Protein AF-0000000079725062 (afdb_homodimer)

Secondary structure (DSSP, 8-state):
---------S--SEEEEEEPPGGGB-TTSSB-HHHHHHHHHHHHHHHHHHTT-BTTBBTTBEEEEEEEEEEE-S---TT-EEEEEEEEE---SSEEEEEEEEEETTTTEEEEEEEEEEEEEETTTTEE-PPPHHHHHHH-/---------S--SEEEEEEPPGGGB-TTSSB-HHHHHHHHHHHHHHHHHHTT-BTTBBTTBEEEEEEEEEEE-S---TT-EEEEEEEEE---SSEEEEEEEEEETTTTEEEEEEEEEEEEEETTTTEE-PPPHHHHHHH-

Radius of gyration: 18.81 Å; Cα contacts (8 Å, |Δi|>4): 608; chains: 2; bounding box: 48×54×38 Å

Organism: NCBI:txid2484901

Nearest PDB structures (foldseek):
  4k00-assembly1_A  TM=9.106E-01  e=2.649E-09  Synechocystis sp. PCC 6803 substr. Kazusa
  5v10-assembly1_B-2  TM=9.390E-01  e=1.292E-08  Pseudomonas aeruginosa PAO1
  5v10-assembly1_A-2  TM=9.423E-01  e=1.362E-08  Pseudomonas aeruginosa PAO1
  2nuj-assembly1_A  TM=8.837E-01  e=1.320E-07  Jannaschia
  2o5u-assembly1_B-2  TM=8.664E-01  e=4.450E-07  Pseudomonas aeruginosa

Sequence (280 aa):
MARVKLDLPEAWHFSTIINIRIGDINFAGHLAHDAILSLVHESRALLFHDNGWGELDVEGKGIVVADVVITYSNEAFFRDILRFDLSVTEFTKKGCDIYYRIIRVGDEKEIACAKTGIVFFDYEHRKPAEVPAGFLKRFIMARVKLDLPEAWHFSTIINIRIGDINFAGHLAHDAILSLVHESRALLFHDNGWGELDVEGKGIVVADVVITYSNEAFFRDILRFDLSVTEFTKKGCDIYYRIIRVGDEKEIACAKTGIVFFDYEHRKPAEVPAGFLKRFI

Solvent-accessible surface area (backbone atoms only — not comparable to full-atom values): 15066 Å² total; per-residue (Å²): 92,85,76,83,77,82,88,75,74,92,63,69,77,44,74,49,77,50,72,41,47,72,89,37,41,37,97,89,62,31,53,25,77,43,41,49,48,46,49,51,49,50,51,51,51,49,56,32,46,77,70,77,30,44,69,68,32,43,93,78,24,19,60,42,73,41,32,40,38,38,36,51,73,45,87,48,40,73,70,38,44,32,34,42,35,31,25,65,43,53,68,51,71,34,28,33,33,38,38,36,43,32,26,30,64,90,76,65,44,57,29,34,40,37,39,35,35,38,32,25,25,29,75,89,76,67,43,79,28,64,54,43,66,68,63,49,58,73,63,103,92,85,77,82,78,80,87,75,75,92,61,70,77,45,72,49,77,50,73,41,46,73,88,36,40,37,98,87,61,32,53,25,79,43,42,50,48,46,49,50,48,49,51,51,51,49,56,31,46,78,71,76,29,44,69,70,32,42,93,78,25,20,58,41,74,41,32,40,39,38,37,52,73,44,86,49,41,74,70,39,46,34,33,41,36,30,25,66,44,54,67,50,69,35,31,33,33,39,37,37,43,31,27,32,65,91,78,67,43,58,30,33,39,37,37,35,34,37,32,26,24,28,76,89,76,66,42,80,27,63,55,43,66,69,64,48,58,75,61,102

Structure (mmCIF, N/CA/C/O backbone):
data_AF-0000000079725062-model_v1
#
loop_
_entity.id
_entity.type
_entity.pdbx_description
1 polymer Thioesterase
#
loop_
_atom_site.group_PDB
_atom_site.id
_atom_site.type_symbol
_atom_site.label_atom_id
_atom_site.label_alt_id
_atom_site.label_comp_id
_atom_site.label_asym_id
_atom_site.label_entity_id
_atom_site.label_seq_id
_atom_site.pdbx_PDB_ins_code
_atom_site.Cartn_x
_atom_site.Cartn_y
_atom_site.Cartn_z
_atom_site.occupancy
_atom_site.B_iso_or_equiv
_atom_site.auth_seq_id
_atom_site.auth_comp_id
_atom_site.auth_asym_id
_atom_site.auth_atom_id
_atom_site.pdbx_PDB_model_num
ATOM 1 N N . MET A 1 1 ? 2.426 -17.703 8.242 1 57.59 1 MET A N 1
ATOM 2 C CA . MET A 1 1 ? 2.637 -16.281 7.965 1 57.59 1 MET A CA 1
ATOM 3 C C . MET A 1 1 ? 1.708 -15.422 8.812 1 57.59 1 MET A C 1
ATOM 5 O O . MET A 1 1 ? 0.502 -15.664 8.867 1 57.59 1 MET A O 1
ATOM 9 N N . ALA A 1 2 ? 2.139 -15.062 9.867 1 65.56 2 ALA A N 1
ATOM 10 C CA . ALA A 1 2 ? 1.142 -14.391 10.703 1 65.56 2 ALA A CA 1
ATOM 11 C C . ALA A 1 2 ? 0.438 -13.281 9.93 1 65.56 2 ALA A C 1
ATOM 13 O O . ALA A 1 2 ? 1.087 -12.469 9.266 1 65.56 2 ALA A O 1
ATOM 14 N N . ARG A 1 3 ? -0.887 -13.453 9.617 1 82.06 3 ARG A N 1
ATOM 15 C CA . ARG A 1 3 ? -1.703 -12.398 9.023 1 82.06 3 ARG A CA 1
ATOM 16 C C . ARG A 1 3 ? -1.56 -11.094 9.797 1 82.06 3 ARG A C 1
ATOM 18 O O . ARG A 1 3 ? -1.49 -11.102 11.023 1 82.06 3 ARG A O 1
ATOM 25 N N . VAL A 1 4 ? -1.414 -10.062 8.977 1 92.06 4 VAL A N 1
ATOM 26 C CA . VAL A 1 4 ? -1.312 -8.734 9.586 1 92.06 4 VAL A CA 1
ATOM 27 C C . VAL A 1 4 ? -2.66 -8.336 10.18 1 92.06 4 VAL A C 1
ATOM 29 O O . VAL A 1 4 ? -3.703 -8.508 9.547 1 92.06 4 VAL A O 1
ATOM 32 N N . LYS A 1 5 ? -2.68 -7.98 11.383 1 90.56 5 LYS A N 1
ATOM 33 C CA . LYS A 1 5 ? -3.875 -7.484 12.062 1 90.56 5 LYS A CA 1
ATOM 34 C C . LYS A 1 5 ? -3.691 -6.035 12.5 1 90.56 5 LYS A C 1
ATOM 36 O O . LYS A 1 5 ? -2.646 -5.672 13.047 1 90.56 5 LYS A O 1
ATOM 41 N N . LEU A 1 6 ? -4.676 -5.242 12.219 1 95.62 6 LEU A N 1
ATOM 42 C CA . LEU A 1 6 ? -4.68 -3.85 12.656 1 95.62 6 LEU A CA 1
ATOM 43 C C . LEU A 1 6 ? -5.668 -3.641 13.805 1 95.62 6 LEU A C 1
ATOM 45 O O . LEU A 1 6 ? -6.832 -4.035 13.703 1 95.62 6 LEU A O 1
ATOM 49 N N . ASP A 1 7 ? -5.176 -3.15 14.906 1 94.81 7 ASP A N 1
ATOM 50 C CA . ASP A 1 7 ? -6.062 -2.715 15.984 1 94.81 7 ASP A CA 1
ATOM 51 C C . ASP A 1 7 ? -6.617 -1.319 15.703 1 94.81 7 ASP A C 1
ATOM 53 O O . ASP A 1 7 ? -5.934 -0.319 15.922 1 94.81 7 ASP A O 1
ATOM 57 N N . LEU A 1 8 ? -7.855 -1.27 15.305 1 96.19 8 LEU A N 1
ATOM 58 C CA . LEU A 1 8 ? -8.445 -0.01 14.867 1 96.19 8 LEU A CA 1
ATOM 59 C C . LEU A 1 8 ? -8.797 0.87 16.062 1 96.19 8 LEU A C 1
ATOM 61 O O . LEU A 1 8 ? -9.148 0.364 17.125 1 96.19 8 LEU A O 1
ATOM 65 N N . PRO A 1 9 ? -8.766 2.135 15.883 1 95.75 9 PRO A N 1
ATOM 66 C CA . PRO A 1 9 ? -9.109 3.062 16.953 1 95.75 9 PRO A CA 1
ATOM 67 C C . PRO A 1 9 ? -10.594 3.051 17.297 1 95.75 9 PRO A C 1
ATOM 69 O O . PRO A 1 9 ? -11.398 2.477 16.547 1 95.75 9 PRO A O 1
ATOM 72 N N . GLU A 1 10 ? -10.906 3.684 18.375 1 93.06 10 GLU A N 1
ATOM 73 C CA . GLU A 1 10 ? -12.281 3.688 18.859 1 93.06 10 GLU A CA 1
ATOM 74 C C . GLU A 1 10 ? -13.055 4.875 18.281 1 93.06 10 GLU A C 1
ATOM 76 O O . GLU A 1 10 ? -14.289 4.875 18.297 1 93.06 10 GLU A O 1
ATOM 81 N N . ALA A 1 11 ? -12.312 5.852 17.906 1 95.56 11 ALA A N 1
ATOM 82 C CA . ALA A 1 11 ? -12.969 7.059 17.422 1 95.56 11 ALA A CA 1
ATOM 83 C C . ALA A 1 11 ? -12.43 7.449 16.047 1 95.56 11 ALA A C 1
ATOM 85 O O . ALA A 1 11 ? -11.25 7.242 15.75 1 95.56 11 ALA A O 1
ATOM 86 N N . TRP A 1 12 ? -13.305 8.062 15.219 1 97.94 12 TRP A N 1
ATOM 87 C CA . TRP A 1 12 ? -12.969 8.547 13.883 1 97.94 12 TRP A CA 1
ATOM 88 C C . TRP A 1 12 ? -13.086 10.062 13.805 1 97.94 12 TRP A C 1
ATOM 90 O O . TRP A 1 12 ? -14.094 10.641 14.234 1 97.94 12 TRP A O 1
ATOM 100 N N . HIS A 1 13 ? -12.062 10.703 13.188 1 98.25 13 HIS A N 1
ATOM 101 C CA . HIS A 1 13 ? -11.977 12.156 13.18 1 98.25 13 HIS A CA 1
ATOM 102 C C . HIS A 1 13 ? -12.562 12.734 11.898 1 98.25 13 HIS A C 1
ATOM 104 O O . HIS A 1 13 ? -12.906 13.922 11.852 1 98.25 13 HIS A O 1
ATOM 110 N N . PHE A 1 14 ? -12.594 12.016 10.844 1 98.75 14 PHE A N 1
ATOM 111 C CA . PHE A 1 14 ? -12.992 12.484 9.523 1 98.75 14 PHE A CA 1
ATOM 112 C C . PHE A 1 14 ? -13.586 11.352 8.695 1 98.75 14 PHE A C 1
ATOM 114 O O . PHE A 1 14 ? -13.188 10.195 8.844 1 98.75 14 PHE A O 1
ATOM 121 N N . SER A 1 15 ? -14.578 11.641 7.918 1 98.88 15 SER A N 1
ATOM 122 C CA . SER A 1 15 ? -15.18 10.672 7 1 98.88 15 SER A CA 1
ATOM 123 C C . SER A 1 15 ? -15.438 11.297 5.633 1 98.88 15 SER A C 1
ATOM 125 O O . SER A 1 15 ? -15.812 12.469 5.543 1 98.88 15 SER A O 1
ATOM 127 N N . THR A 1 16 ? -15.242 10.578 4.621 1 98.88 16 THR A N 1
ATOM 128 C CA . THR A 1 16 ? -15.523 11.047 3.27 1 98.88 16 THR A CA 1
ATOM 129 C C . THR A 1 16 ? -15.969 9.891 2.375 1 98.88 16 THR A C 1
ATOM 131 O O . THR A 1 16 ? -15.766 8.727 2.715 1 98.88 16 THR A O 1
ATOM 134 N N . ILE A 1 17 ? -16.562 10.242 1.289 1 98.81 17 ILE A N 1
ATOM 135 C CA . ILE A 1 17 ? -17.062 9.266 0.324 1 98.81 17 ILE A CA 1
ATOM 136 C C . ILE A 1 17 ? -16.266 9.375 -0.975 1 98.81 17 ILE A C 1
ATOM 138 O O . ILE A 1 17 ? -15.977 10.477 -1.446 1 98.81 17 ILE A O 1
ATOM 142 N N . ILE A 1 18 ? -15.875 8.227 -1.487 1 98.81 18 ILE A N 1
ATOM 143 C CA . ILE A 1 18 ? -15.18 8.18 -2.77 1 98.81 18 ILE A CA 1
ATOM 144 C C . ILE A 1 18 ? -15.859 7.164 -3.686 1 98.81 18 ILE A C 1
ATOM 146 O O . ILE A 1 18 ? -16.078 6.016 -3.291 1 98.81 18 ILE A O 1
ATOM 150 N N . ASN A 1 19 ? -16.188 7.559 -4.91 1 98.75 19 ASN A N 1
ATOM 151 C CA . ASN A 1 19 ? -16.766 6.672 -5.918 1 98.75 19 ASN A CA 1
ATOM 152 C C . ASN A 1 19 ? -15.68 5.938 -6.703 1 98.75 19 ASN A C 1
ATOM 154 O O . ASN A 1 19 ? -14.727 6.559 -7.18 1 98.75 19 ASN A O 1
ATOM 158 N N . ILE A 1 20 ? -15.875 4.695 -6.852 1 98.81 20 ILE A N 1
ATOM 159 C CA . ILE A 1 20 ? -14.883 3.877 -7.539 1 98.81 20 ILE A CA 1
ATOM 160 C C . ILE A 1 20 ? -15.008 4.082 -9.047 1 98.81 20 ILE A C 1
ATOM 162 O O . ILE A 1 20 ? -16.094 3.99 -9.609 1 98.81 20 ILE A O 1
ATOM 166 N N . ARG A 1 21 ? -13.914 4.367 -9.703 1 98.62 21 ARG A N 1
ATOM 167 C CA . ARG A 1 21 ? -13.844 4.621 -11.141 1 98.62 21 ARG A CA 1
ATOM 168 C C . ARG A 1 21 ? -13.312 3.4 -11.891 1 98.62 21 ARG A C 1
ATOM 170 O O . ARG A 1 21 ? -12.758 2.486 -11.281 1 98.62 21 ARG A O 1
ATOM 177 N N . ILE A 1 22 ? -13.477 3.355 -13.18 1 98.5 22 ILE A N 1
ATOM 178 C CA . ILE A 1 22 ? -13.062 2.217 -13.992 1 98.5 22 ILE A CA 1
ATOM 179 C C . ILE A 1 22 ? -11.547 2.047 -13.898 1 98.5 22 ILE A C 1
ATOM 181 O O . ILE A 1 22 ? -11.039 0.924 -13.93 1 98.5 22 ILE A O 1
ATOM 185 N N . GLY A 1 23 ? -10.781 3.146 -13.727 1 98 23 GLY A N 1
ATOM 186 C CA . GLY A 1 23 ? -9.328 3.098 -13.617 1 98 23 GLY A CA 1
ATOM 187 C C . GLY A 1 23 ? -8.852 2.453 -12.336 1 98 23 GLY A C 1
ATOM 188 O O . GLY A 1 23 ? -7.676 2.096 -12.211 1 98 23 GLY A O 1
ATOM 189 N N . ASP A 1 24 ? -9.758 2.27 -11.336 1 98.62 24 ASP A N 1
ATOM 190 C CA . ASP A 1 24 ? -9.43 1.647 -10.062 1 98.62 24 ASP A CA 1
ATOM 191 C C . ASP A 1 24 ? -9.562 0.129 -10.133 1 98.62 24 ASP A C 1
ATOM 193 O O . ASP A 1 24 ? -9.219 -0.579 -9.188 1 98.62 24 ASP A O 1
ATOM 197 N N . ILE A 1 25 ? -10.125 -0.384 -11.273 1 98.56 25 ILE A N 1
ATOM 198 C CA . ILE A 1 25 ? -10.5 -1.787 -11.391 1 98.56 25 ILE A CA 1
ATOM 199 C C . ILE A 1 25 ? -9.375 -2.576 -12.047 1 98.56 25 ILE A C 1
ATOM 201 O O . ILE A 1 25 ? -8.766 -2.115 -13.016 1 98.56 25 ILE A O 1
ATOM 205 N N . ASN A 1 26 ? -9.094 -3.732 -11.469 1 96.56 26 ASN A N 1
ATOM 206 C CA . ASN A 1 26 ? -8.023 -4.562 -12.023 1 96.56 26 ASN A CA 1
ATOM 207 C C . ASN A 1 26 ? -8.539 -5.473 -13.133 1 96.56 26 ASN A C 1
ATOM 209 O O . ASN A 1 26 ? -9.711 -5.402 -13.508 1 96.56 26 ASN A O 1
ATOM 213 N N . PHE A 1 27 ? -7.621 -6.25 -13.672 1 92.12 27 PHE A N 1
ATOM 214 C CA . PHE A 1 27 ? -7.895 -7.109 -14.812 1 92.12 27 PHE A CA 1
ATOM 215 C C . PHE A 1 27 ? -8.938 -8.164 -14.461 1 92.12 27 PHE A C 1
ATOM 217 O O . PHE A 1 27 ? -9.57 -8.742 -15.352 1 92.12 27 PHE A O 1
ATOM 224 N N . ALA A 1 28 ? -9.125 -8.492 -13.164 1 92.31 28 ALA A N 1
ATOM 225 C CA . ALA A 1 28 ? -10.086 -9.5 -12.727 1 92.31 28 ALA A CA 1
ATOM 226 C C . ALA A 1 28 ? -11.461 -8.867 -12.469 1 92.31 28 ALA A C 1
ATOM 228 O O . ALA A 1 28 ? -12.391 -9.547 -12.031 1 92.31 28 ALA A O 1
ATOM 229 N N . GLY A 1 29 ? -11.562 -7.539 -12.648 1 96.06 29 GLY A N 1
ATOM 230 C CA . GLY A 1 29 ? -12.836 -6.855 -12.523 1 96.06 29 GLY A CA 1
ATOM 231 C C . GLY A 1 29 ? -13.133 -6.398 -11.102 1 96.06 29 GLY A C 1
ATOM 232 O O . GLY A 1 29 ? -14.273 -6.082 -10.766 1 96.06 29 GLY A O 1
ATOM 233 N N . HIS A 1 30 ? -12.156 -6.414 -10.25 1 97.62 30 HIS A N 1
ATOM 234 C CA . HIS A 1 30 ? -12.297 -5.984 -8.859 1 97.62 30 HIS A CA 1
ATOM 235 C C . HIS A 1 30 ? -11.516 -4.703 -8.602 1 97.62 30 HIS A C 1
ATOM 237 O O . HIS A 1 30 ? -10.602 -4.359 -9.359 1 97.62 30 HIS A O 1
ATOM 243 N N . LEU A 1 31 ? -11.922 -3.945 -7.535 1 98.75 31 LEU A N 1
ATOM 244 C CA . LEU A 1 31 ? -11.055 -2.871 -7.07 1 98.75 31 LEU A CA 1
ATOM 245 C C . LEU A 1 31 ? -9.648 -3.393 -6.801 1 98.75 31 LEU A C 1
ATOM 247 O O . LEU A 1 31 ? -9.469 -4.344 -6.035 1 98.75 31 LEU A O 1
ATOM 251 N N . ALA A 1 32 ? -8.719 -2.75 -7.453 1 98.69 32 ALA A N 1
ATOM 252 C CA . ALA A 1 32 ? -7.332 -3.217 -7.363 1 98.69 32 ALA A CA 1
ATOM 253 C C . ALA A 1 32 ? -6.758 -2.957 -5.973 1 98.69 32 ALA A C 1
ATOM 255 O O . ALA A 1 32 ? -7.027 -1.915 -5.367 1 98.69 32 ALA A O 1
ATOM 256 N N . HIS A 1 33 ? -5.91 -3.939 -5.527 1 98.56 33 HIS A N 1
ATOM 257 C CA . HIS A 1 33 ? -5.324 -3.779 -4.199 1 98.56 33 HIS A CA 1
ATOM 258 C C . HIS A 1 33 ? -4.453 -2.529 -4.133 1 98.56 33 HIS A C 1
ATOM 260 O O . HIS A 1 33 ? -4.418 -1.846 -3.107 1 98.56 33 HIS A O 1
ATOM 266 N N . ASP A 1 34 ? -3.711 -2.23 -5.195 1 98.69 34 ASP A N 1
ATOM 267 C CA . ASP A 1 34 ? -2.855 -1.048 -5.172 1 98.69 34 ASP A CA 1
ATOM 268 C C . ASP A 1 34 ? -3.682 0.229 -5.32 1 98.69 34 ASP A C 1
ATOM 270 O O . ASP A 1 34 ? -3.301 1.283 -4.805 1 98.69 34 ASP A O 1
ATOM 274 N N . ALA A 1 35 ? -4.816 0.196 -6.031 1 98.75 35 ALA A N 1
ATOM 275 C CA . ALA A 1 35 ? -5.707 1.351 -6.129 1 98.75 35 ALA A CA 1
ATOM 276 C C . ALA A 1 35 ? -6.23 1.76 -4.758 1 98.75 35 ALA A C 1
ATOM 278 O O . ALA A 1 35 ? -6.438 2.945 -4.492 1 98.75 35 ALA A O 1
ATOM 279 N N . ILE A 1 36 ? -6.434 0.79 -3.9 1 98.94 36 ILE A N 1
ATOM 280 C CA . ILE A 1 36 ? -6.918 1.072 -2.555 1 98.94 36 ILE A CA 1
ATOM 281 C C . ILE A 1 36 ? -5.949 2.014 -1.844 1 98.94 36 ILE A C 1
ATOM 283 O O . ILE A 1 36 ? -6.375 2.947 -1.157 1 98.94 36 ILE A O 1
ATOM 287 N N . LEU A 1 37 ? -4.637 1.8 -2.006 1 98.94 37 LEU A N 1
ATOM 288 C CA . LEU A 1 37 ? -3.68 2.695 -1.362 1 98.94 37 LEU A CA 1
ATOM 289 C C . LEU A 1 37 ? -3.783 4.105 -1.937 1 98.94 37 LEU A C 1
ATOM 291 O O . LEU A 1 37 ? -3.641 5.086 -1.207 1 98.94 37 LEU A O 1
ATOM 295 N N . SER A 1 38 ? -4.031 4.223 -3.248 1 98.81 38 SER A N 1
ATOM 296 C CA . SER A 1 38 ? -4.223 5.535 -3.859 1 98.81 38 SER A CA 1
ATOM 297 C C . SER A 1 38 ? -5.465 6.223 -3.305 1 98.81 38 SER A C 1
ATOM 299 O O . SER A 1 38 ? -5.469 7.441 -3.102 1 98.81 38 SER A O 1
ATOM 301 N N . LEU A 1 39 ? -6.469 5.453 -3.047 1 98.94 39 LEU A N 1
ATOM 302 C CA . LEU A 1 39 ? -7.691 6.012 -2.486 1 98.94 39 LEU A CA 1
ATOM 303 C C . LEU A 1 39 ? -7.492 6.398 -1.023 1 98.94 39 LEU A C 1
ATOM 305 O O . LEU A 1 39 ? -8.078 7.375 -0.549 1 98.94 39 LEU A O 1
ATOM 309 N N . VAL A 1 40 ? -6.691 5.633 -0.328 1 98.94 40 VAL A N 1
ATOM 310 C CA . VAL A 1 40 ? -6.262 5.992 1.02 1 98.94 40 VAL A CA 1
ATOM 311 C C . VAL A 1 40 ? -5.551 7.344 0.993 1 98.94 40 VAL A C 1
ATOM 313 O O . VAL A 1 40 ? -5.84 8.219 1.813 1 98.94 40 VAL A O 1
ATOM 316 N N . HIS A 1 41 ? -4.672 7.484 0.06 1 98.81 41 HIS A N 1
ATOM 317 C CA . HIS A 1 41 ? -3.994 8.758 -0.13 1 98.81 41 HIS A CA 1
ATOM 318 C C . HIS A 1 41 ? -4.992 9.883 -0.409 1 98.81 41 HIS A C 1
ATOM 320 O O . HIS A 1 41 ? -4.922 10.945 0.206 1 98.81 41 HIS A O 1
ATOM 326 N N . GLU A 1 42 ? -5.902 9.641 -1.291 1 98.69 42 GLU A N 1
ATOM 327 C CA . GLU A 1 42 ? -6.938 10.609 -1.619 1 98.69 42 GLU A CA 1
ATOM 328 C C . GLU A 1 42 ? -7.723 11.023 -0.377 1 98.69 42 GLU A C 1
ATOM 330 O O . GLU A 1 42 ? -7.957 12.211 -0.15 1 98.69 42 GLU A O 1
ATOM 335 N N . SER A 1 43 ? -8.062 10.062 0.423 1 98.88 43 SER A N 1
ATOM 336 C CA . SER A 1 43 ? -8.867 10.359 1.607 1 98.88 43 SER A CA 1
ATOM 337 C C . SER A 1 43 ? -8.07 11.18 2.617 1 98.88 43 SER A C 1
ATOM 339 O O . SER A 1 43 ? -8.625 12.07 3.271 1 98.88 43 SER A O 1
ATOM 341 N N . ARG A 1 44 ? -6.777 10.852 2.771 1 98.81 44 ARG A N 1
ATOM 342 C CA . ARG A 1 44 ? -5.922 11.68 3.619 1 98.81 44 ARG A CA 1
ATOM 343 C C . ARG A 1 44 ? -5.836 13.109 3.088 1 98.81 44 ARG A C 1
ATOM 345 O O . ARG A 1 44 ? -5.914 14.062 3.855 1 98.81 44 ARG A O 1
ATOM 352 N N . ALA A 1 45 ? -5.652 13.242 1.776 1 98.44 45 ALA A N 1
ATOM 353 C CA . ALA A 1 45 ? -5.566 14.562 1.152 1 98.44 45 ALA A CA 1
ATOM 354 C C . ALA A 1 45 ? -6.832 15.375 1.407 1 98.44 45 ALA A C 1
ATOM 356 O O . ALA A 1 45 ? -6.766 16.578 1.635 1 98.44 45 ALA A O 1
ATOM 357 N N . LEU A 1 46 ? -7.949 14.711 1.384 1 98.75 46 LEU A N 1
ATOM 358 C CA . LEU A 1 46 ? -9.219 15.375 1.649 1 98.75 46 LEU A CA 1
ATOM 359 C C . LEU A 1 46 ? -9.312 15.805 3.107 1 98.75 46 LEU A C 1
ATOM 361 O O . LEU A 1 46 ? -9.805 16.891 3.406 1 98.75 46 LEU A O 1
ATOM 365 N N . LEU A 1 47 ? -8.852 14.969 4.031 1 98.75 47 LEU A N 1
ATOM 366 C CA . LEU A 1 47 ? -8.773 15.359 5.438 1 98.75 47 LEU A CA 1
ATOM 367 C C . LEU A 1 47 ? -7.953 16.625 5.605 1 98.75 47 LEU A C 1
ATOM 369 O O . LEU A 1 47 ? -8.375 17.562 6.293 1 98.75 47 LEU A O 1
ATOM 373 N N . PHE A 1 48 ? -6.746 16.609 4.949 1 98.69 48 PHE A N 1
ATOM 374 C CA . PHE A 1 48 ? -5.879 17.781 5.035 1 98.69 48 PHE A CA 1
ATOM 375 C C . PHE A 1 48 ? -6.559 19 4.438 1 98.69 48 PHE A C 1
ATOM 377 O O . PHE A 1 48 ? -6.609 20.062 5.07 1 98.69 48 PHE A O 1
ATOM 384 N N . HIS A 1 49 ? -7.145 18.844 3.324 1 98.44 49 HIS A N 1
ATOM 385 C CA . HIS A 1 49 ? -7.801 19.938 2.623 1 98.44 49 HIS A CA 1
ATOM 386 C C . HIS A 1 49 ? -8.922 20.547 3.465 1 98.44 49 HIS A C 1
ATOM 388 O O . HIS A 1 49 ? -9.039 21.766 3.562 1 98.44 49 HIS A O 1
ATOM 394 N N . ASP A 1 50 ? -9.68 19.719 4.09 1 98.19 50 ASP A N 1
ATOM 395 C CA . ASP A 1 50 ? -10.812 20.141 4.902 1 98.19 50 ASP A CA 1
ATOM 396 C C . ASP A 1 50 ? -10.359 20.953 6.109 1 98.19 50 ASP A C 1
ATOM 398 O O . ASP A 1 50 ? -11.148 21.672 6.715 1 98.19 50 ASP A O 1
ATOM 402 N N . ASN A 1 51 ? -9.109 20.859 6.473 1 98.06 51 ASN A N 1
ATOM 403 C CA . ASN A 1 51 ? -8.562 21.578 7.613 1 98.06 51 ASN A CA 1
ATOM 404 C C . ASN A 1 51 ? -7.672 22.734 7.16 1 98.06 51 ASN A C 1
ATOM 406 O O . ASN A 1 51 ? -6.965 23.328 7.973 1 98.06 51 ASN A O 1
ATOM 410 N N . GLY A 1 52 ? -7.648 23 5.844 1 97.94 52 GLY A N 1
ATOM 411 C CA . GLY A 1 52 ? -6.863 24.094 5.305 1 97.94 52 GLY A CA 1
ATOM 412 C C . GLY A 1 52 ? -5.395 23.75 5.133 1 97.94 52 GLY A C 1
ATOM 413 O O . GLY A 1 52 ? -4.547 24.641 5.074 1 97.94 52 GLY A O 1
ATOM 414 N N . TRP A 1 53 ? -5.059 22.5 5.168 1 98.44 53 TRP A N 1
ATOM 415 C CA . TRP A 1 53 ? -3.689 22.016 4.992 1 98.44 53 TRP A CA 1
ATOM 416 C C . TRP A 1 53 ? -3.518 21.344 3.63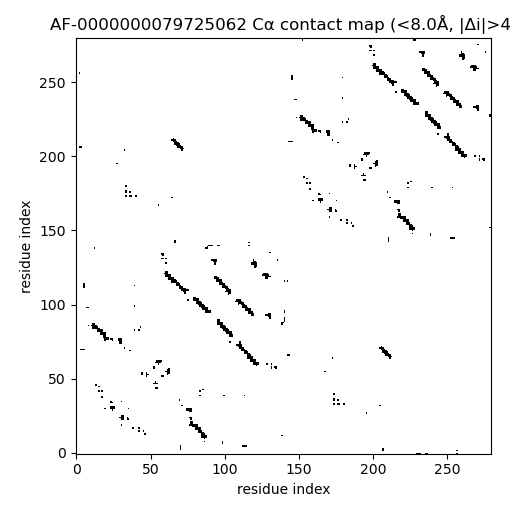7 1 98.44 53 TRP A C 1
ATOM 418 O O . TRP A 1 53 ? -4.465 21.266 2.852 1 98.44 53 TRP A O 1
ATOM 428 N N . GLY A 1 54 ? -2.277 21 3.311 1 97.25 54 GLY A N 1
ATOM 429 C CA . GLY A 1 54 ? -1.877 20.141 2.207 1 97.25 54 GLY A CA 1
ATOM 430 C C . GLY A 1 54 ? -0.742 19.203 2.566 1 97.25 54 GLY A C 1
ATOM 431 O O . GLY A 1 54 ? -0.122 19.344 3.621 1 97.25 54 GLY A O 1
ATOM 432 N N . GLU A 1 55 ? -0.478 18.297 1.678 1 96.25 55 GLU A N 1
ATOM 433 C CA . GLU A 1 55 ? 0.572 17.328 1.938 1 96.25 55 GLU A CA 1
ATOM 434 C C . GLU A 1 55 ? 1.931 18 2.102 1 96.25 55 GLU A C 1
ATOM 436 O O . GLU A 1 55 ? 2.803 17.484 2.807 1 96.25 55 GLU A O 1
ATOM 441 N N . LEU A 1 56 ? 2.113 19.156 1.459 1 96.31 56 LEU A N 1
ATOM 442 C CA . LEU A 1 56 ? 3.402 19.844 1.494 1 96.31 56 LEU A CA 1
ATOM 443 C C . LEU A 1 56 ? 3.375 21 2.477 1 96.31 56 LEU A C 1
ATOM 445 O O . LEU A 1 56 ? 4.398 21.656 2.701 1 96.31 56 LEU A O 1
ATOM 449 N N . ASP A 1 57 ? 2.154 21.172 3.074 1 97.62 57 ASP A N 1
ATOM 450 C CA . ASP A 1 57 ? 2.078 22.359 3.918 1 97.62 57 ASP A CA 1
ATOM 451 C C . ASP A 1 57 ? 1.046 22.172 5.027 1 97.62 57 ASP A C 1
ATOM 453 O O . ASP A 1 57 ? -0.114 22.562 4.875 1 97.62 57 ASP A O 1
ATOM 457 N N . VAL A 1 58 ? 1.425 21.688 6.094 1 98.12 58 VAL A N 1
ATOM 458 C CA . VAL A 1 58 ? 0.723 21.734 7.371 1 98.12 58 VAL A CA 1
ATOM 459 C C . VAL A 1 58 ? 1.411 22.719 8.312 1 98.12 58 VAL A C 1
ATOM 461 O O . VAL A 1 58 ? 2.355 22.359 9.016 1 98.12 58 VAL A O 1
ATOM 464 N N . GLU A 1 59 ? 0.92 24.016 8.258 1 97.19 59 GLU A N 1
ATOM 465 C CA . GLU A 1 59 ? 1.52 25.109 9.016 1 97.19 59 GLU A CA 1
ATOM 466 C C . GLU A 1 59 ? 3.01 25.234 8.719 1 97.19 59 GLU A C 1
ATOM 468 O O . GLU A 1 59 ? 3.83 25.297 9.633 1 97.19 59 GLU A O 1
ATOM 473 N N . GLY A 1 60 ? 3.338 25.078 7.527 1 96.94 60 GLY A N 1
ATOM 474 C CA . GLY A 1 60 ? 4.691 25.328 7.051 1 96.94 60 GLY A CA 1
ATOM 475 C C . GLY A 1 60 ? 5.508 24.047 6.902 1 96.94 60 GLY A C 1
ATOM 476 O O . GLY A 1 60 ? 6.648 24.094 6.434 1 96.94 60 GLY A O 1
ATOM 477 N N . LYS A 1 61 ? 5.004 22.906 7.293 1 98.06 61 LYS A N 1
ATOM 478 C CA . LYS A 1 61 ? 5.727 21.641 7.199 1 98.06 61 LYS A CA 1
ATOM 479 C C . LYS A 1 61 ? 5.016 20.672 6.266 1 98.06 61 LYS A C 1
ATOM 481 O O . LYS A 1 61 ? 3.783 20.641 6.207 1 98.06 61 LYS A O 1
ATOM 486 N N . GLY A 1 62 ? 5.82 19.938 5.496 1 97.5 62 GLY A N 1
ATOM 487 C CA . GLY A 1 62 ? 5.258 18.828 4.727 1 97.5 62 GLY A CA 1
ATOM 488 C C . GLY A 1 62 ? 5.258 17.516 5.484 1 97.5 62 GLY A C 1
ATOM 489 O O . GLY A 1 62 ? 5.562 17.484 6.68 1 97.5 62 GLY A O 1
ATOM 490 N N . ILE A 1 63 ? 4.793 16.484 4.812 1 97.75 63 ILE A N 1
ATOM 491 C CA . ILE A 1 63 ? 4.832 15.156 5.43 1 97.75 63 ILE A CA 1
ATOM 492 C C . ILE A 1 63 ? 5.539 14.172 4.5 1 97.75 63 ILE A C 1
ATOM 494 O O . ILE A 1 63 ? 5.605 14.398 3.287 1 97.75 63 ILE A O 1
ATOM 498 N N . VAL A 1 64 ? 6.043 13.078 5.066 1 96.69 64 VAL A N 1
ATOM 499 C CA . VAL A 1 64 ? 6.574 11.898 4.395 1 96.69 64 VAL A CA 1
ATOM 500 C C . VAL A 1 64 ? 5.875 10.648 4.926 1 96.69 64 VAL A C 1
ATOM 502 O O . VAL A 1 64 ? 5.699 10.5 6.137 1 96.69 64 VAL A O 1
ATOM 505 N N . VAL A 1 65 ? 5.418 9.883 4.027 1 98.06 65 VAL A N 1
ATOM 506 C CA . VAL A 1 65 ? 4.879 8.594 4.457 1 98.06 65 VAL A CA 1
ATOM 507 C C . VAL A 1 65 ? 6.027 7.633 4.762 1 98.06 65 VAL A C 1
ATOM 509 O O . VAL A 1 65 ? 6.863 7.355 3.9 1 98.06 65 VAL A O 1
ATOM 512 N N . ALA A 1 66 ? 6.031 7.109 5.969 1 97.88 66 ALA A N 1
ATOM 513 C CA . ALA A 1 66 ? 7.129 6.258 6.422 1 97.88 66 ALA A CA 1
ATOM 514 C C . ALA A 1 66 ? 6.797 4.785 6.223 1 97.88 66 ALA A C 1
ATOM 516 O O . ALA A 1 66 ? 7.684 3.975 5.934 1 97.88 66 ALA A O 1
ATOM 517 N N . ASP A 1 67 ? 5.582 4.469 6.441 1 98.44 67 ASP A N 1
ATOM 518 C CA . ASP A 1 67 ? 5.164 3.078 6.285 1 98.44 67 ASP A CA 1
ATOM 519 C C . ASP A 1 67 ? 3.662 2.982 6.016 1 98.44 67 ASP A C 1
ATOM 521 O O . ASP A 1 67 ? 2.928 3.949 6.219 1 98.44 67 ASP A O 1
ATOM 525 N N . VAL A 1 68 ? 3.273 1.856 5.492 1 98.44 68 VAL A N 1
ATOM 526 C CA . VAL A 1 68 ? 1.887 1.543 5.164 1 98.44 68 VAL A CA 1
ATOM 527 C C . VAL A 1 68 ? 1.574 0.102 5.562 1 98.44 68 VAL A C 1
ATOM 529 O O . VAL A 1 68 ? 2.383 -0.801 5.332 1 98.44 68 VAL A O 1
ATOM 532 N N . VAL A 1 69 ? 0.44 -0.124 6.145 1 98.62 69 VAL A N 1
ATOM 533 C CA . VAL A 1 69 ? -0.141 -1.443 6.367 1 98.62 69 VAL A CA 1
ATOM 534 C C . VAL A 1 69 ? -1.58 -1.469 5.859 1 98.62 69 VAL A C 1
ATOM 536 O O . VAL A 1 69 ? -2.363 -0.561 6.148 1 98.62 69 VAL A O 1
ATOM 539 N N . ILE A 1 70 ? -1.918 -2.424 5.078 1 98.75 70 ILE A N 1
ATOM 540 C CA . ILE A 1 70 ? -3.293 -2.588 4.617 1 98.75 70 ILE A CA 1
ATOM 541 C C . ILE A 1 70 ? -3.729 -4.039 4.797 1 98.75 70 ILE A C 1
ATOM 543 O O . ILE A 1 70 ? -2.965 -4.965 4.508 1 98.75 70 ILE A O 1
ATOM 547 N N . THR A 1 71 ? -4.91 -4.246 5.273 1 98.69 71 THR A N 1
ATOM 548 C CA . THR A 1 71 ? -5.578 -5.543 5.262 1 98.69 71 THR A CA 1
ATOM 549 C C . THR A 1 71 ? -6.852 -5.492 4.426 1 98.69 71 THR A C 1
ATOM 551 O O . THR A 1 71 ? -7.625 -4.535 4.523 1 98.69 71 THR A O 1
ATOM 554 N N . TYR A 1 72 ? -6.977 -6.441 3.584 1 98.44 72 TYR A N 1
ATOM 555 C CA . TYR A 1 72 ? -8.133 -6.504 2.699 1 98.44 72 TYR A CA 1
ATOM 556 C C . TYR A 1 72 ? -9.133 -7.551 3.178 1 98.44 72 TYR A C 1
ATOM 558 O O . TYR A 1 72 ? -8.75 -8.688 3.479 1 98.44 72 TYR A O 1
ATOM 566 N N . SER A 1 73 ? -10.414 -7.203 3.172 1 97.88 73 SER A N 1
ATOM 567 C CA . SER A 1 73 ? -11.391 -8.109 3.756 1 97.88 73 SER A CA 1
ATOM 568 C C . SER A 1 73 ? -12.43 -8.539 2.725 1 97.88 73 SER A C 1
ATOM 570 O O . SER A 1 73 ? -12.883 -9.688 2.734 1 97.88 73 SER A O 1
ATOM 572 N N . ASN A 1 74 ? -12.891 -7.602 1.892 1 97.81 74 ASN A N 1
ATOM 573 C CA . ASN A 1 74 ? -13.898 -7.902 0.884 1 97.81 74 ASN A CA 1
ATOM 574 C C . ASN A 1 74 ? -13.594 -7.211 -0.441 1 97.81 74 ASN A C 1
ATOM 576 O O . ASN A 1 74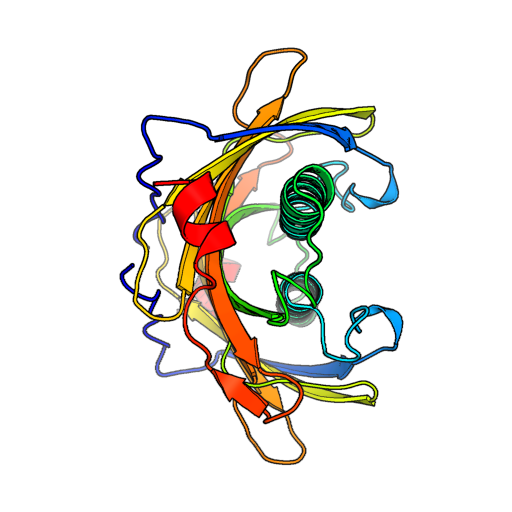 ? -12.789 -6.277 -0.489 1 97.81 74 ASN A O 1
ATOM 580 N N . GLU A 1 75 ? -14.242 -7.719 -1.485 1 97.06 75 GLU A N 1
ATOM 581 C CA . GLU A 1 75 ? -14.078 -7.16 -2.822 1 97.06 75 GLU A CA 1
ATOM 582 C C . GLU A 1 75 ? -14.977 -5.941 -3.023 1 97.06 75 GLU A C 1
ATOM 584 O O . GLU A 1 75 ? -15.984 -5.781 -2.332 1 97.06 75 GLU A O 1
ATOM 589 N N . ALA A 1 76 ? -14.594 -5.086 -3.865 1 98.5 76 ALA A N 1
ATOM 590 C CA . ALA A 1 76 ? -15.406 -3.971 -4.352 1 98.5 76 ALA A CA 1
ATOM 591 C C . ALA A 1 76 ? -15.328 -3.861 -5.871 1 98.5 76 ALA A C 1
ATOM 593 O O . ALA A 1 76 ? -14.445 -4.453 -6.5 1 98.5 76 ALA A O 1
ATOM 594 N N . PHE A 1 77 ? -16.281 -3.119 -6.469 1 98.38 77 PHE A N 1
ATOM 595 C CA . PHE A 1 77 ? -16.453 -3.146 -7.918 1 98.38 77 PHE A CA 1
ATOM 596 C C . PHE A 1 77 ? -16.656 -1.738 -8.469 1 98.38 77 PHE A C 1
ATOM 598 O O . PHE A 1 77 ? -16.812 -0.786 -7.699 1 98.38 77 PHE A O 1
ATOM 605 N N . PHE A 1 78 ? -16.609 -1.715 -9.82 1 98.56 78 PHE A N 1
ATOM 606 C CA . PHE A 1 78 ? -16.891 -0.469 -10.516 1 98.56 78 PHE A CA 1
ATOM 607 C C . PHE A 1 78 ? -18.234 0.104 -10.07 1 98.56 78 PHE A C 1
ATOM 609 O O . PHE A 1 78 ? -19.219 -0.632 -9.914 1 98.56 78 PHE A O 1
ATOM 616 N N . ARG A 1 79 ? -18.234 1.438 -9.727 1 97.75 79 ARG A N 1
ATOM 617 C CA . ARG A 1 79 ? -19.391 2.252 -9.375 1 97.75 79 ARG A CA 1
ATOM 618 C C . ARG A 1 79 ? -19.797 2.021 -7.926 1 97.75 79 ARG A C 1
ATOM 620 O O . ARG A 1 79 ? -20.719 2.67 -7.422 1 97.75 79 ARG A O 1
ATOM 627 N N . ASP A 1 80 ? -19.078 1.106 -7.215 1 98.69 80 ASP A N 1
ATOM 628 C CA . ASP A 1 80 ? -19.312 1.073 -5.773 1 98.69 80 ASP A CA 1
ATOM 629 C C . ASP A 1 80 ? -18.984 2.426 -5.137 1 98.69 80 ASP A C 1
ATOM 631 O O . ASP A 1 80 ? -18.172 3.186 -5.656 1 98.69 80 ASP A O 1
ATOM 635 N N . ILE A 1 81 ? -19.688 2.713 -4.086 1 98.81 81 ILE A N 1
ATOM 636 C CA . ILE A 1 81 ? -19.453 3.893 -3.258 1 98.81 81 ILE A CA 1
ATOM 637 C C . ILE A 1 81 ? -18.828 3.479 -1.931 1 98.81 81 ILE A C 1
ATOM 639 O O . ILE A 1 81 ? -19.406 2.678 -1.188 1 98.81 81 ILE A O 1
ATOM 643 N N . LEU A 1 82 ? -17.609 4.027 -1.654 1 98.94 82 LEU A N 1
ATOM 644 C CA . LEU A 1 82 ? -16.891 3.643 -0.449 1 98.94 82 LEU A CA 1
ATOM 645 C C . LEU A 1 82 ? -16.75 4.82 0.508 1 98.94 82 LEU A C 1
ATOM 647 O O . LEU A 1 82 ? -16.484 5.949 0.08 1 98.94 82 LEU A O 1
ATOM 651 N N . ARG A 1 83 ? -16.984 4.535 1.753 1 98.94 83 ARG A N 1
ATOM 652 C CA . ARG A 1 83 ? -16.734 5.508 2.812 1 98.94 83 ARG A CA 1
ATOM 653 C C . ARG A 1 83 ? -15.391 5.25 3.488 1 98.94 83 ARG A C 1
ATOM 655 O O . ARG A 1 83 ? -15.07 4.109 3.842 1 98.94 83 ARG A O 1
ATOM 662 N N . PHE A 1 84 ? -14.633 6.281 3.604 1 98.94 84 PHE A N 1
ATOM 663 C CA . PHE A 1 84 ? -13.367 6.254 4.32 1 98.94 84 PHE A CA 1
ATOM 664 C C . PHE A 1 84 ? -13.477 7 5.645 1 98.94 84 PHE A C 1
ATOM 666 O O . PHE A 1 84 ? -13.719 8.211 5.664 1 98.94 84 PHE A O 1
ATOM 673 N N . ASP A 1 85 ? -13.312 6.246 6.766 1 98.94 85 ASP A N 1
ATOM 674 C CA . ASP A 1 85 ? -13.227 6.848 8.094 1 98.94 85 ASP A CA 1
ATOM 675 C C . ASP A 1 85 ? -11.773 6.922 8.57 1 98.94 85 ASP A C 1
ATOM 677 O O . ASP A 1 85 ? -11.062 5.918 8.555 1 98.94 85 ASP A O 1
ATOM 681 N N . LEU A 1 86 ? -11.391 8.117 8.969 1 98.88 86 LEU A N 1
ATOM 682 C CA . LEU A 1 86 ? -9.984 8.336 9.305 1 98.88 86 LEU A CA 1
ATOM 683 C C . LEU A 1 86 ? -9.828 8.719 10.773 1 98.88 86 LEU A C 1
ATOM 685 O O . LEU A 1 86 ? -10.617 9.5 11.297 1 98.88 86 LEU A O 1
ATOM 689 N N . SER A 1 87 ? -8.859 8.164 11.383 1 98.62 87 SER A N 1
ATOM 690 C CA . SER A 1 87 ? -8.445 8.531 12.727 1 98.62 87 SER A CA 1
ATOM 691 C C . SER A 1 87 ? -6.965 8.898 12.773 1 98.62 87 SER A C 1
ATOM 693 O O . SER A 1 87 ? -6.129 8.188 12.219 1 98.62 87 SER A O 1
ATOM 695 N N . VAL A 1 88 ? -6.652 9.992 13.352 1 98.31 88 VAL A N 1
ATOM 696 C CA . VAL A 1 88 ? -5.281 10.453 13.531 1 98.31 88 VAL A CA 1
ATOM 697 C C . VAL A 1 88 ? -4.852 10.25 14.984 1 98.31 88 VAL A C 1
ATOM 699 O O . VAL A 1 88 ? -5.391 10.883 15.891 1 98.31 88 VAL A O 1
ATOM 702 N N . THR A 1 89 ? -3.904 9.344 15.188 1 96.69 89 THR A N 1
ATOM 703 C CA . THR A 1 89 ? -3.566 8.969 16.562 1 96.69 89 THR A CA 1
ATOM 704 C C . THR A 1 89 ? -2.105 8.547 16.656 1 96.69 89 THR A C 1
ATOM 706 O O . THR A 1 89 ? -1.333 8.734 15.719 1 96.69 89 THR A O 1
ATOM 709 N N . GLU A 1 90 ? -1.631 8.133 17.891 1 96.19 90 GLU A N 1
ATOM 710 C CA . GLU A 1 90 ? -0.294 7.609 18.156 1 96.19 90 GLU A CA 1
ATOM 711 C C . GLU A 1 90 ? 0.779 8.641 17.812 1 96.19 90 GLU A C 1
ATOM 713 O O . GLU A 1 90 ? 1.715 8.344 17.062 1 96.19 90 GLU A O 1
ATOM 718 N N . PHE A 1 91 ? 0.66 9.75 18.359 1 97 91 PHE A N 1
ATOM 719 C CA . PHE A 1 91 ? 1.568 10.859 18.078 1 97 91 PHE A CA 1
ATOM 720 C C . PHE A 1 91 ? 2.936 10.609 18.703 1 97 91 PH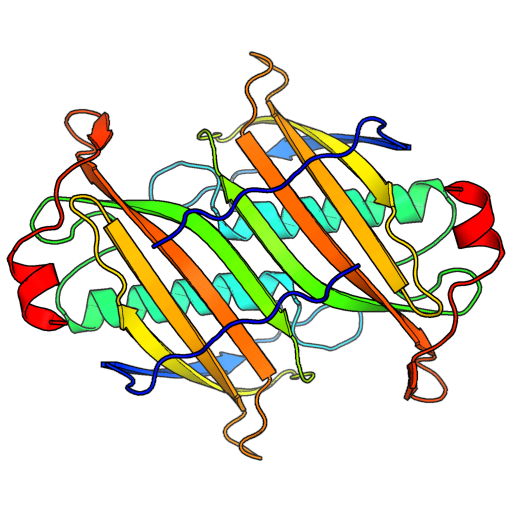E A C 1
ATOM 722 O O . PHE A 1 91 ? 3.027 10.094 19.828 1 97 91 PHE A O 1
ATOM 729 N N . THR A 1 92 ? 3.916 10.969 18 1 96.75 92 THR A N 1
ATOM 730 C CA . THR A 1 92 ? 5.277 11.156 18.484 1 96.75 92 THR A CA 1
ATOM 731 C C . THR A 1 92 ? 5.711 12.617 18.328 1 96.75 92 THR A C 1
ATOM 733 O O . THR A 1 92 ? 4.918 13.461 17.922 1 96.75 92 THR A O 1
ATOM 736 N N . LYS A 1 93 ? 6.926 12.883 18.625 1 97 93 LYS A N 1
ATOM 737 C CA . LYS A 1 93 ? 7.441 14.242 18.484 1 97 93 LYS A CA 1
ATOM 738 C C . LYS A 1 93 ? 7.414 14.688 17.016 1 97 93 LYS A C 1
ATOM 740 O O . LYS A 1 93 ? 7.176 15.859 16.719 1 97 93 LYS A O 1
ATOM 745 N N . LYS A 1 94 ? 7.598 13.695 16.094 1 97.75 94 LYS A N 1
ATOM 746 C CA . LYS A 1 94 ? 7.824 14.102 14.711 1 97.75 94 LYS A CA 1
ATOM 747 C C . LYS A 1 94 ? 6.746 13.539 13.797 1 97.75 94 LYS A C 1
ATOM 749 O O . LYS A 1 94 ? 6.746 13.812 12.594 1 97.75 94 LYS A O 1
ATOM 754 N N . GLY A 1 95 ? 5.84 12.742 14.328 1 97.62 95 GLY A N 1
ATOM 755 C CA . GLY A 1 95 ? 4.891 12.125 13.414 1 97.62 95 GLY A CA 1
ATOM 756 C C . GLY A 1 95 ? 3.684 11.531 14.117 1 97.62 95 GLY A C 1
ATOM 757 O O . GLY A 1 95 ? 3.398 11.867 15.266 1 97.62 95 GLY A O 1
ATOM 758 N N . CYS A 1 96 ? 2.926 10.758 13.398 1 98 96 CYS A N 1
ATOM 759 C CA . CYS A 1 96 ? 1.73 10.086 13.891 1 98 96 CYS A CA 1
ATOM 760 C C . CYS A 1 96 ? 1.29 8.984 12.938 1 98 96 CYS A C 1
ATOM 762 O O . CYS A 1 96 ? 1.879 8.812 11.867 1 98 96 CYS A O 1
ATOM 764 N N . ASP A 1 97 ? 0.3 8.211 13.406 1 98.19 97 ASP A N 1
ATOM 765 C CA . ASP A 1 97 ? -0.365 7.23 12.555 1 98.19 97 ASP A CA 1
ATOM 766 C C . ASP A 1 97 ? -1.751 7.715 12.133 1 98.19 97 ASP A C 1
ATOM 768 O O . ASP A 1 97 ? -2.471 8.32 12.93 1 98.19 97 ASP A O 1
ATOM 772 N N . ILE A 1 98 ? -2.039 7.461 10.922 1 98.62 98 ILE A N 1
ATOM 773 C CA . ILE A 1 98 ? -3.406 7.656 10.445 1 98.62 98 ILE A CA 1
ATOM 774 C C . ILE A 1 98 ? -4.023 6.305 10.086 1 98.62 98 ILE A C 1
ATOM 776 O O . ILE A 1 98 ? -3.453 5.543 9.305 1 98.62 98 ILE A O 1
ATOM 780 N N . TYR A 1 99 ? -5.176 6.039 10.695 1 98.75 99 TYR A N 1
ATOM 781 C CA . TYR A 1 99 ? -5.926 4.816 10.43 1 98.75 99 TYR A CA 1
ATOM 782 C C . TYR A 1 99 ? -7.082 5.086 9.477 1 98.75 99 TYR A C 1
ATOM 784 O O . TYR A 1 99 ? -7.676 6.164 9.5 1 98.75 99 TYR A O 1
ATOM 792 N N . TYR A 1 100 ? -7.391 4.117 8.688 1 98.88 100 TYR A N 1
ATOM 793 C CA . TYR A 1 100 ? -8.461 4.188 7.703 1 98.88 100 TYR A CA 1
ATOM 794 C C . TYR A 1 100 ? -9.359 2.955 7.785 1 98.88 100 TYR A C 1
ATOM 796 O O . TYR A 1 100 ? -8.867 1.823 7.766 1 98.88 100 TYR A O 1
ATOM 804 N N . ARG A 1 101 ? -10.57 3.152 7.91 1 98.88 101 ARG A N 1
ATOM 805 C CA . ARG A 1 101 ? -11.57 2.105 7.719 1 98.88 101 ARG A CA 1
ATOM 806 C C . ARG A 1 101 ? -12.383 2.35 6.449 1 98.88 101 ARG A C 1
ATOM 808 O O . ARG A 1 101 ? -12.953 3.428 6.273 1 98.88 101 ARG A O 1
ATOM 815 N N . ILE A 1 102 ? -12.398 1.42 5.559 1 98.94 102 ILE A N 1
ATOM 816 C CA . ILE A 1 102 ? -13.031 1.551 4.254 1 98.94 102 ILE A CA 1
ATOM 817 C C . ILE A 1 102 ? -14.281 0.667 4.195 1 98.94 102 ILE A C 1
ATOM 819 O O . ILE A 1 102 ? -14.18 -0.56 4.266 1 98.94 102 ILE A O 1
ATOM 823 N N . ILE A 1 103 ? -15.391 1.287 4.016 1 98.88 103 ILE A N 1
ATOM 824 C CA . ILE A 1 103 ? -16.688 0.607 4.078 1 98.88 103 ILE A CA 1
ATOM 825 C C . ILE A 1 103 ? -17.453 0.83 2.775 1 98.88 103 ILE A C 1
ATOM 827 O O . ILE A 1 103 ? -17.5 1.95 2.264 1 98.88 103 ILE A O 1
ATOM 831 N N . ARG A 1 104 ? -17.969 -0.188 2.244 1 98.81 104 ARG A N 1
ATOM 832 C CA . ARG A 1 104 ? -18.875 -0.029 1.115 1 98.81 104 ARG A CA 1
ATOM 833 C C . ARG A 1 104 ? -20.25 0.426 1.583 1 98.81 104 ARG A C 1
ATOM 835 O O . ARG A 1 104 ? -20.906 -0.27 2.359 1 98.81 104 ARG A O 1
ATOM 842 N N . VAL A 1 105 ? -20.734 1.52 1.088 1 98.44 105 VAL A N 1
ATOM 843 C CA . VAL A 1 105 ? -21.922 2.191 1.583 1 98.44 105 VAL A CA 1
ATOM 844 C C . VAL A 1 105 ? -23.156 1.329 1.308 1 98.44 105 VAL A C 1
ATOM 846 O O . VAL A 1 105 ? -24.062 1.257 2.135 1 98.44 105 VAL A O 1
ATOM 849 N N . GLY A 1 106 ? -23.203 0.62 0.212 1 97.81 106 GLY A N 1
ATOM 850 C CA . GLY A 1 106 ? -24.391 -0.111 -0.22 1 97.81 106 GLY A CA 1
ATOM 851 C C . GLY A 1 106 ? -24.781 -1.229 0.729 1 97.81 106 GLY A C 1
ATOM 852 O O . GLY A 1 106 ? -25.969 -1.524 0.892 1 97.81 106 GLY A O 1
ATOM 853 N N . ASP A 1 107 ? -23.781 -1.898 1.461 1 98.31 107 ASP A N 1
ATOM 854 C CA . ASP A 1 107 ? -24.094 -3.041 2.309 1 98.31 107 ASP A CA 1
ATOM 855 C C . ASP A 1 107 ? -23.312 -2.994 3.619 1 98.31 107 ASP A C 1
ATOM 857 O O . ASP A 1 107 ? -23.312 -3.965 4.379 1 98.31 107 ASP A O 1
ATOM 861 N N . GLU A 1 108 ? -22.594 -1.877 3.836 1 98.31 108 GLU A N 1
ATOM 862 C CA . GLU A 1 108 ? -21.859 -1.591 5.062 1 98.31 108 GLU A CA 1
ATOM 863 C C . GLU A 1 108 ? -20.781 -2.635 5.312 1 98.31 108 GLU A C 1
ATOM 865 O O . GLU A 1 108 ? -20.344 -2.826 6.449 1 98.31 108 GLU A O 1
ATOM 870 N N . LYS A 1 109 ? -20.312 -3.32 4.254 1 98.5 109 LYS A N 1
ATOM 871 C CA . LYS A 1 109 ? -19.219 -4.273 4.387 1 98.5 109 LYS A CA 1
ATOM 872 C C . LYS A 1 109 ? -17.875 -3.555 4.406 1 98.5 109 LYS A C 1
ATOM 874 O O . LYS A 1 109 ? -17.641 -2.625 3.629 1 98.5 109 LYS A O 1
ATOM 879 N N . GLU A 1 110 ? -17.062 -4.027 5.34 1 98.75 110 GLU A N 1
ATOM 880 C CA . GLU A 1 110 ? -15.695 -3.531 5.344 1 98.75 110 GLU A CA 1
ATOM 881 C C . GLU A 1 110 ? -14.898 -4.098 4.172 1 98.75 110 GLU A C 1
ATOM 883 O O . GLU A 1 110 ? -14.844 -5.312 3.982 1 98.75 110 GLU A O 1
ATOM 888 N N . ILE A 1 111 ? -14.344 -3.227 3.365 1 98.88 111 ILE A N 1
ATOM 889 C CA . ILE A 1 111 ? -13.57 -3.621 2.197 1 98.88 111 ILE A CA 1
ATOM 890 C C . ILE A 1 111 ? -12.102 -3.799 2.588 1 98.88 111 ILE A C 1
ATOM 892 O O . ILE A 1 111 ? -11.453 -4.758 2.164 1 98.88 111 ILE A O 1
ATOM 896 N N . ALA A 1 112 ? -11.633 -2.9 3.447 1 98.81 112 ALA A N 1
ATOM 897 C CA . ALA A 1 112 ? -10.234 -2.902 3.881 1 98.81 112 ALA A CA 1
ATOM 898 C C . ALA A 1 112 ? -10.031 -1.978 5.078 1 98.81 112 ALA 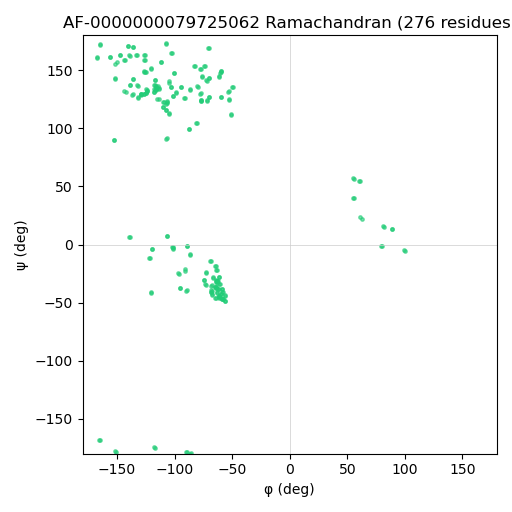A C 1
ATOM 900 O O . ALA A 1 112 ? -10.875 -1.116 5.355 1 98.81 112 ALA A O 1
ATOM 901 N N . CYS A 1 113 ? -8.953 -2.168 5.793 1 98.75 113 CYS A N 1
ATOM 902 C CA . CYS A 1 113 ? -8.398 -1.249 6.781 1 98.75 113 CYS A CA 1
ATOM 903 C C . CYS A 1 113 ? -6.938 -0.931 6.469 1 98.75 113 CYS A C 1
ATOM 905 O O . CYS A 1 113 ? -6.219 -1.767 5.914 1 98.75 113 CYS A O 1
ATOM 907 N N . ALA A 1 114 ? -6.605 0.216 6.82 1 98.81 114 ALA A N 1
ATOM 908 C CA . ALA A 1 114 ? -5.223 0.604 6.543 1 98.81 114 ALA A CA 1
ATOM 909 C C . ALA A 1 114 ? -4.664 1.472 7.668 1 98.81 114 ALA A C 1
ATOM 911 O O . ALA A 1 114 ? -5.422 2.027 8.469 1 98.81 114 ALA A O 1
ATOM 912 N N . LYS A 1 115 ? -3.371 1.526 7.777 1 98.62 115 LYS A N 1
ATOM 913 C CA . LYS A 1 115 ? -2.605 2.432 8.633 1 98.62 115 LYS A CA 1
ATOM 914 C C . LYS A 1 115 ? -1.405 3.006 7.883 1 98.62 115 LYS A C 1
ATOM 916 O O . LYS A 1 115 ? -0.671 2.271 7.219 1 98.62 115 LYS A O 1
ATOM 921 N N . THR A 1 116 ? -1.266 4.238 7.91 1 98.56 116 THR A N 1
ATOM 922 C CA . THR A 1 116 ? -0.062 4.887 7.402 1 98.56 116 THR A CA 1
ATOM 923 C C . THR A 1 116 ? 0.659 5.641 8.516 1 98.56 116 THR A C 1
ATOM 925 O O . THR A 1 116 ? 0.021 6.293 9.344 1 98.56 116 THR A O 1
ATOM 928 N N . GLY A 1 117 ? 1.934 5.469 8.602 1 98.19 117 GLY A N 1
ATOM 929 C CA . GLY A 1 117 ? 2.773 6.316 9.438 1 98.19 117 GLY A CA 1
ATOM 930 C C . GLY A 1 117 ? 3.338 7.512 8.695 1 98.19 117 GLY A C 1
ATOM 931 O O . GLY A 1 117 ? 3.986 7.359 7.66 1 98.19 117 GLY A O 1
ATOM 932 N N . ILE A 1 118 ? 3.115 8.68 9.25 1 97.88 118 ILE A N 1
ATOM 933 C CA . ILE A 1 118 ? 3.656 9.859 8.578 1 97.88 118 ILE A CA 1
ATOM 934 C C . ILE A 1 118 ? 4.617 10.594 9.508 1 97.88 118 ILE A C 1
ATOM 936 O O . ILE A 1 118 ? 4.48 10.523 10.734 1 97.88 118 ILE A O 1
ATOM 940 N N . VAL A 1 119 ? 5.551 11.234 8.914 1 97.69 119 VAL A N 1
ATOM 941 C CA . VAL A 1 119 ? 6.539 12.062 9.586 1 97.69 119 VAL A CA 1
ATOM 942 C C . VAL A 1 119 ? 6.512 13.477 9.008 1 97.69 119 VAL A C 1
ATOM 944 O O . VAL A 1 119 ? 6.445 13.656 7.793 1 97.69 119 VAL A O 1
ATOM 947 N N . PHE A 1 120 ? 6.492 14.414 9.883 1 98.38 120 PHE A N 1
ATOM 948 C CA . PHE A 1 120 ? 6.543 15.797 9.414 1 98.38 120 PHE A CA 1
ATOM 949 C C . PHE A 1 120 ? 7.953 16.172 8.984 1 98.38 120 PHE A C 1
ATOM 951 O O . PHE A 1 120 ? 8.93 15.719 9.578 1 98.38 120 PHE A O 1
ATOM 958 N N . PHE A 1 121 ? 8.016 17 7.938 1 97.44 121 PHE A N 1
ATOM 959 C CA . PHE A 1 121 ? 9.281 17.234 7.254 1 97.44 121 PHE A CA 1
ATOM 960 C C . PHE A 1 121 ? 9.391 18.703 6.82 1 97.44 121 PHE A C 1
ATOM 962 O O . PHE A 1 121 ? 8.414 19.281 6.336 1 97.44 121 PHE A O 1
ATOM 969 N N . ASP A 1 122 ? 10.539 19.281 7.145 1 96.5 122 ASP A N 1
ATOM 970 C CA . ASP A 1 122 ? 10.883 20.609 6.652 1 96.5 122 ASP A CA 1
ATOM 971 C C . ASP A 1 122 ? 11.586 20.531 5.297 1 96.5 122 ASP A C 1
ATOM 973 O O . ASP A 1 122 ? 12.797 20.312 5.227 1 96.5 122 ASP A O 1
ATOM 977 N N . TYR A 1 123 ? 10.891 20.75 4.238 1 91.62 123 TYR A N 1
ATOM 978 C CA . TYR A 1 123 ? 11.43 20.562 2.895 1 91.62 123 TYR A CA 1
ATOM 979 C C . TYR A 1 123 ? 12.43 21.656 2.553 1 91.62 123 TYR A C 1
ATOM 981 O O . TYR A 1 123 ? 13.289 21.484 1.689 1 91.62 123 TYR A O 1
ATOM 989 N N . GLU A 1 124 ? 12.305 22.797 3.217 1 91.75 124 GLU A N 1
ATOM 990 C CA . GLU A 1 124 ? 13.273 23.875 3.023 1 91.75 124 GLU A CA 1
ATOM 991 C C . GLU A 1 124 ? 14.648 23.484 3.564 1 91.75 124 GLU A C 1
ATOM 993 O O . GLU A 1 124 ? 15.664 23.688 2.896 1 91.75 124 GLU A O 1
ATOM 998 N N . HIS A 1 125 ? 14.648 22.891 4.715 1 94.62 125 HIS A N 1
ATOM 999 C CA . HIS A 1 125 ? 15.906 22.516 5.355 1 94.62 125 HIS A CA 1
ATOM 1000 C C . HIS A 1 125 ? 16.188 21.031 5.184 1 94.62 125 HIS A C 1
ATOM 1002 O O . HIS A 1 125 ? 17.234 20.531 5.605 1 94.62 125 HIS A O 1
ATOM 1008 N N . ARG A 1 126 ? 15.328 20.375 4.629 1 91.06 126 ARG A N 1
ATOM 1009 C CA . ARG A 1 126 ? 15.445 18.969 4.277 1 91.06 126 ARG A CA 1
ATOM 1010 C C . ARG A 1 126 ? 15.773 18.125 5.508 1 91.06 126 ARG A C 1
ATOM 1012 O O . ARG A 1 126 ? 16.734 17.344 5.496 1 91.06 126 ARG A O 1
ATOM 1019 N N . LYS A 1 127 ? 14.969 18.219 6.469 1 95.81 127 LYS A N 1
ATOM 1020 C CA . LYS A 1 127 ? 15.117 17.453 7.699 1 95.81 127 LYS A CA 1
ATOM 1021 C C . LYS A 1 127 ? 13.758 17.172 8.336 1 95.81 127 LYS A C 1
ATOM 1023 O O . LYS A 1 127 ? 12.797 17.922 8.117 1 95.81 127 LYS A O 1
ATOM 1028 N N . PRO A 1 128 ? 13.68 16.141 9.148 1 96.56 128 PRO A N 1
ATOM 1029 C CA . PRO A 1 128 ? 12.438 15.914 9.898 1 96.56 128 PRO A CA 1
ATOM 1030 C C . PRO A 1 128 ? 12.086 17.078 10.828 1 96.56 128 PRO A C 1
ATOM 1032 O O . PRO A 1 128 ? 12.984 17.766 11.328 1 96.56 128 PRO A O 1
ATOM 1035 N N . ALA A 1 129 ? 10.875 17.281 10.992 1 98 129 ALA A N 1
ATOM 1036 C CA . ALA A 1 129 ? 10.391 18.391 11.805 1 98 129 ALA A CA 1
ATOM 1037 C C . ALA A 1 129 ? 9.438 17.906 12.891 1 98 129 ALA A C 1
ATOM 1039 O O . ALA A 1 129 ? 8.875 16.812 12.789 1 98 129 ALA A O 1
ATOM 1040 N N . GLU A 1 130 ? 9.258 18.781 13.852 1 97.88 130 GLU A N 1
ATOM 1041 C CA . GLU A 1 130 ? 8.273 18.469 14.891 1 97.88 130 GLU A CA 1
ATOM 1042 C C . GLU A 1 130 ? 6.848 18.625 14.359 1 97.88 130 GLU A C 1
ATOM 1044 O O . GLU A 1 130 ? 6.605 19.406 13.43 1 97.88 130 GLU A O 1
ATOM 1049 N N . VAL A 1 131 ? 5.945 17.859 15 1 98.38 131 VAL A N 1
ATOM 1050 C CA . VAL A 1 131 ? 4.531 17.984 14.648 1 98.38 131 VAL A CA 1
ATOM 1051 C C . VAL A 1 131 ? 4.062 19.406 14.898 1 98.38 131 VAL A C 1
ATOM 1053 O O . VAL A 1 131 ? 4.238 19.953 16 1 98.38 131 VAL A O 1
ATOM 1056 N N . PRO A 1 132 ? 3.461 20.016 13.859 1 98.31 132 PRO A N 1
ATOM 1057 C CA . PRO A 1 132 ? 2.969 21.375 14.078 1 98.31 132 PRO A CA 1
ATOM 1058 C C . PRO A 1 132 ? 1.906 21.453 15.172 1 98.31 132 PRO A C 1
ATOM 1060 O O . PRO A 1 132 ? 1.047 20.578 15.266 1 98.31 132 PRO A O 1
ATOM 1063 N N . ALA A 1 133 ? 1.904 22.516 15.93 1 97.75 133 ALA A N 1
ATOM 1064 C CA . ALA A 1 133 ? 1.036 22.672 17.094 1 97.75 133 ALA A CA 1
ATOM 1065 C C . ALA A 1 133 ? -0.434 22.672 16.688 1 97.75 133 ALA A C 1
ATOM 1067 O O . ALA A 1 133 ? -1.274 22.094 17.375 1 97.75 133 ALA A O 1
ATOM 1068 N N . GLY A 1 134 ? -0.725 23.344 15.586 1 97.56 134 GLY A N 1
ATOM 1069 C CA . GLY A 1 134 ? -2.102 23.375 15.117 1 97.56 134 GLY A CA 1
ATOM 1070 C C . GLY A 1 134 ? -2.637 22.016 14.719 1 97.56 134 GLY A C 1
ATOM 1071 O O . GLY A 1 134 ? -3.801 21.703 14.977 1 97.56 134 GLY A O 1
ATOM 1072 N N . PHE A 1 135 ? -1.789 21.219 14.117 1 98.38 135 PHE A N 1
ATOM 1073 C CA . PHE A 1 135 ? -2.158 19.844 13.75 1 98.38 135 PHE A CA 1
ATOM 1074 C C . PHE A 1 135 ? -2.422 19.016 14.992 1 98.38 135 PHE A C 1
ATOM 1076 O O . PHE A 1 135 ? -3.428 18.297 15.062 1 98.38 135 PHE A O 1
ATOM 1083 N N . LEU A 1 136 ? -1.571 19.125 15.898 1 97.31 136 LEU A N 1
ATOM 1084 C CA . LEU A 1 136 ? -1.695 18.391 17.156 1 97.31 136 LEU A CA 1
ATOM 1085 C C . LEU A 1 136 ? -2.98 18.766 17.875 1 97.31 136 LEU A C 1
ATOM 1087 O O . LEU A 1 136 ? -3.723 17.891 18.328 1 97.31 136 LEU A O 1
ATOM 1091 N N . LYS A 1 137 ? -3.289 19.969 17.969 1 96.88 137 LYS A N 1
ATOM 1092 C CA . LYS A 1 137 ? -4.457 20.484 18.672 1 96.88 137 LYS A CA 1
ATOM 1093 C C . LYS A 1 137 ? -5.75 20 18.031 1 96.88 137 LYS A C 1
ATOM 1095 O O . LYS A 1 137 ? -6.742 19.75 18.719 1 96.88 137 LYS A O 1
ATOM 1100 N N . ARG A 1 138 ? -5.711 19.828 16.719 1 97.44 138 ARG A N 1
ATOM 1101 C CA . ARG A 1 138 ? -6.902 19.438 15.969 1 97.44 138 ARG A CA 1
ATOM 1102 C C . ARG A 1 138 ? -7.344 18.016 16.344 1 97.44 138 ARG A C 1
ATOM 1104 O O . ARG A 1 138 ? -8.539 17.719 16.344 1 97.44 138 ARG A O 1
ATOM 1111 N N . PHE A 1 139 ? -6.379 17.156 16.766 1 96.19 139 PHE A N 1
ATOM 1112 C CA . PHE A 1 139 ? -6.719 15.742 16.844 1 96.19 139 PHE A CA 1
ATOM 1113 C C . PHE A 1 139 ? -6.504 15.227 18.266 1 96.19 139 PHE A C 1
ATOM 1115 O O . PHE A 1 139 ? -6.824 14.078 18.562 1 96.19 139 PHE A O 1
ATOM 1122 N N . ILE A 1 140 ? -5.898 15.852 19.172 1 88.62 140 ILE A N 1
ATOM 1123 C CA . ILE A 1 140 ? -5.727 15.422 20.547 1 88.62 140 ILE A CA 1
ATOM 1124 C C . ILE A 1 140 ? -6.758 16.109 21.438 1 88.62 140 ILE A C 1
ATOM 1126 O O . ILE A 1 140 ? -6.949 17.328 21.359 1 88.62 140 ILE A O 1
ATOM 1130 N N . MET B 1 1 ? 4.215 5.426 18.062 1 57.84 1 MET B N 1
ATOM 1131 C CA . MET B 1 1 ? 3.68 4.566 17 1 57.84 1 MET B CA 1
ATOM 1132 C C . MET B 1 1 ? 4.719 3.539 16.562 1 57.84 1 MET B C 1
ATOM 1134 O O . MET B 1 1 ? 5.891 3.875 16.375 1 57.84 1 MET B O 1
ATOM 1138 N N . ALA B 1 2 ? 4.699 2.473 17.094 1 65.81 2 ALA B N 1
ATOM 1139 C CA . ALA B 1 2 ? 5.82 1.604 16.75 1 65.81 2 ALA B CA 1
ATOM 1140 C C . ALA B 1 2 ? 5.98 1.502 15.234 1 65.81 2 ALA B C 1
ATOM 1142 O O . ALA B 1 2 ? 5.004 1.294 14.508 1 65.81 2 ALA B O 1
ATOM 1143 N N . ARG B 1 3 ? 7.098 2.057 14.672 1 82.19 3 ARG B N 1
ATOM 1144 C CA . ARG B 1 3 ? 7.438 1.899 13.258 1 82.19 3 ARG B CA 1
ATOM 1145 C C . ARG B 1 3 ? 7.379 0.434 12.844 1 82.19 3 ARG B C 1
ATOM 1147 O O . ARG B 1 3 ? 7.777 -0.451 13.602 1 82.19 3 ARG B O 1
ATOM 1154 N N . VAL B 1 4 ? 6.766 0.3 11.68 1 92.12 4 VAL B N 1
ATOM 1155 C CA . VAL B 1 4 ? 6.68 -1.052 11.141 1 92.12 4 VAL B CA 1
ATOM 1156 C C . VAL B 1 4 ? 8.062 -1.522 10.695 1 92.12 4 VAL B C 1
ATOM 1158 O O . VAL B 1 4 ? 8.797 -0.781 10.039 1 92.12 4 VAL B O 1
ATOM 1161 N N . LYS B 1 5 ? 8.477 -2.625 11.156 1 90.56 5 LYS B N 1
ATOM 1162 C CA . LYS B 1 5 ? 9.734 -3.242 10.742 1 90.56 5 LYS B CA 1
ATOM 1163 C C . LYS B 1 5 ? 9.492 -4.578 10.047 1 90.56 5 LYS B C 1
ATOM 1165 O O . LYS B 1 5 ? 8.688 -5.387 10.508 1 90.56 5 LYS B O 1
ATOM 1170 N N . LEU B 1 6 ? 10.148 -4.75 8.945 1 95.56 6 LEU B N 1
ATOM 1171 C CA . LEU B 1 6 ? 10.078 -6.012 8.211 1 95.56 6 LEU B CA 1
ATOM 1172 C C . LEU B 1 6 ? 11.375 -6.797 8.367 1 95.56 6 LEU B C 1
ATOM 1174 O O . LEU B 1 6 ? 12.461 -6.262 8.141 1 95.56 6 LEU B O 1
ATOM 1178 N N . ASP B 1 7 ? 11.258 -7.996 8.852 1 94.81 7 ASP B N 1
ATOM 1179 C CA . ASP B 1 7 ? 12.398 -8.906 8.844 1 94.81 7 ASP B CA 1
ATOM 1180 C C . ASP B 1 7 ? 12.562 -9.57 7.48 1 94.81 7 ASP B C 1
ATOM 1182 O O . ASP B 1 7 ? 11.852 -10.523 7.156 1 94.81 7 ASP B O 1
ATOM 1186 N N . LEU B 1 8 ? 13.531 -9.125 6.742 1 96.06 8 LEU B N 1
ATOM 1187 C CA . LEU B 1 8 ? 13.688 -9.57 5.363 1 96.06 8 LEU B CA 1
ATOM 1188 C C . LEU B 1 8 ? 14.312 -10.961 5.316 1 96.06 8 LEU B C 1
ATOM 1190 O O . LEU B 1 8 ? 15.117 -11.32 6.176 1 96.06 8 LEU B O 1
ATOM 1194 N N . PRO B 1 9 ? 14 -11.695 4.312 1 95.75 9 PRO B N 1
ATOM 1195 C CA . PRO B 1 9 ? 14.57 -13.039 4.164 1 95.75 9 PRO B CA 1
ATOM 1196 C C . PRO B 1 9 ? 16.047 -13.016 3.807 1 95.75 9 PRO B C 1
ATOM 1198 O O . PRO B 1 9 ? 16.594 -11.961 3.473 1 95.75 9 PRO B O 1
ATOM 1201 N N . GLU B 1 10 ? 16.625 -14.172 3.889 1 93 10 GLU B N 1
ATOM 1202 C CA . GLU B 1 10 ? 18.062 -14.281 3.646 1 93 10 GLU B CA 1
ATOM 1203 C C . GLU B 1 10 ? 18.359 -14.57 2.176 1 93 10 GLU B C 1
ATOM 1205 O O . GLU B 1 10 ? 19.484 -14.375 1.712 1 93 10 GLU B O 1
ATOM 1210 N N . ALA B 1 11 ? 17.375 -15.078 1.548 1 95.62 11 ALA B N 1
ATOM 1211 C CA . ALA B 1 11 ? 17.578 -15.445 0.149 1 95.62 11 ALA B CA 1
ATOM 1212 C C . ALA B 1 11 ? 16.516 -14.82 -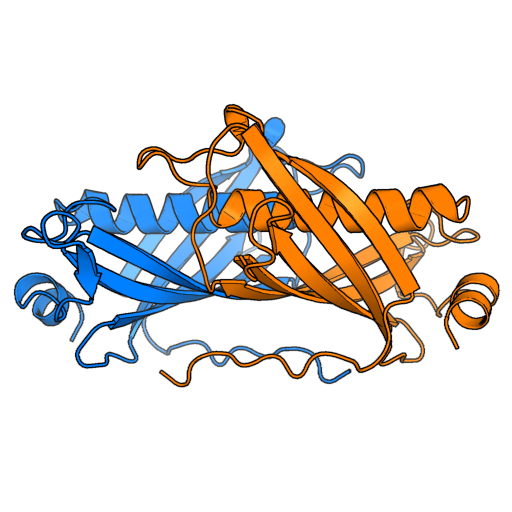0.743 1 95.62 11 ALA B C 1
ATOM 1214 O O . ALA B 1 11 ? 15.359 -14.664 -0.325 1 95.62 11 ALA B O 1
ATOM 1215 N N . TRP B 1 12 ? 16.891 -14.516 -2.012 1 97.88 12 TRP B N 1
ATOM 1216 C CA . TRP B 1 12 ? 16 -13.945 -3.021 1 97.88 12 TRP B CA 1
ATOM 1217 C C . TRP B 1 12 ? 15.82 -14.906 -4.195 1 97.88 12 TRP B C 1
ATOM 1219 O O . TRP B 1 12 ? 16.797 -15.43 -4.73 1 97.88 12 TRP B O 1
ATOM 1229 N N . HIS B 1 13 ? 14.562 -15.062 -4.641 1 98.25 13 HIS B N 1
ATOM 1230 C CA . HIS B 1 13 ? 14.234 -16.062 -5.652 1 98.25 13 HIS B CA 1
ATOM 1231 C C . HIS B 1 13 ? 14.188 -15.438 -7.043 1 98.25 13 HIS B C 1
ATOM 1233 O O . HIS B 1 13 ? 14.273 -16.156 -8.047 1 98.25 13 HIS B O 1
ATOM 1239 N N . PHE B 1 14 ? 13.945 -14.188 -7.156 1 98.75 14 PHE B N 1
ATOM 1240 C CA . PHE B 1 14 ? 13.734 -13.5 -8.422 1 98.75 14 PHE B CA 1
ATOM 1241 C C . PHE B 1 14 ? 14.156 -12.039 -8.32 1 98.75 14 PHE B C 1
ATOM 1243 O O . PHE B 1 14 ? 14.047 -11.422 -7.258 1 98.75 14 PHE B O 1
ATOM 1250 N N . SER B 1 15 ? 14.727 -11.508 -9.359 1 98.81 15 SER B N 1
ATOM 1251 C CA . SER B 1 15 ? 15.086 -10.102 -9.438 1 98.81 15 SER B CA 1
ATOM 1252 C C . SER B 1 15 ? 14.711 -9.5 -10.789 1 98.81 15 SER B C 1
ATOM 1254 O O . SER B 1 15 ? 14.82 -10.172 -11.82 1 98.81 15 SER B O 1
ATOM 1256 N N . THR B 1 16 ? 14.273 -8.32 -10.797 1 98.88 16 THR B N 1
ATOM 1257 C CA . THR B 1 16 ? 13.938 -7.629 -12.031 1 98.88 16 THR B CA 1
ATOM 1258 C C . THR B 1 16 ? 14.203 -6.133 -11.906 1 98.88 16 THR B C 1
ATOM 1260 O O . THR B 1 16 ? 14.352 -5.617 -10.797 1 98.88 16 THR B O 1
ATOM 1263 N N . ILE B 1 17 ? 14.273 -5.496 -13.023 1 98.81 17 ILE B N 1
ATOM 1264 C CA . ILE B 1 17 ? 14.531 -4.062 -13.086 1 98.81 17 ILE B CA 1
ATOM 1265 C C . ILE B 1 17 ? 13.297 -3.344 -13.633 1 98.81 17 ILE B C 1
ATOM 1267 O O . ILE B 1 17 ? 12.672 -3.807 -14.594 1 98.81 17 ILE B O 1
ATOM 1271 N N . ILE B 1 18 ? 12.938 -2.262 -12.969 1 98.81 18 ILE B N 1
ATOM 1272 C CA . ILE B 1 18 ? 11.836 -1.432 -13.43 1 98.81 18 ILE B CA 1
ATOM 1273 C C . ILE B 1 18 ? 12.273 0.028 -13.5 1 98.81 18 ILE B C 1
ATOM 1275 O O . ILE B 1 18 ? 12.82 0.564 -12.531 1 98.81 18 ILE B O 1
ATOM 1279 N N . ASN B 1 19 ? 12.055 0.698 -14.633 1 98.69 19 ASN B N 1
ATOM 1280 C CA . ASN B 1 19 ? 12.352 2.117 -14.812 1 98.69 19 ASN B CA 1
ATOM 1281 C C . ASN B 1 19 ? 11.188 2.99 -14.352 1 98.69 19 ASN B C 1
ATOM 1283 O O . ASN B 1 19 ? 10.039 2.744 -14.719 1 98.69 19 ASN B O 1
ATOM 1287 N N . ILE B 1 20 ? 11.508 3.967 -13.617 1 98.81 20 ILE B N 1
ATOM 1288 C CA . ILE B 1 20 ? 10.484 4.848 -13.07 1 98.81 20 ILE B CA 1
ATOM 1289 C C . ILE B 1 20 ? 9.992 5.801 -14.164 1 98.81 20 ILE B C 1
ATOM 1291 O O . ILE B 1 20 ? 10.789 6.441 -14.844 1 98.81 20 ILE B O 1
ATOM 1295 N N . ARG B 1 21 ? 8.711 5.902 -14.336 1 98.62 21 ARG B N 1
ATOM 1296 C CA . ARG B 1 21 ? 8.062 6.738 -15.344 1 98.62 21 ARG B CA 1
ATOM 1297 C C . ARG B 1 21 ? 7.504 8.008 -14.711 1 98.62 21 ARG B C 1
ATOM 1299 O O . ARG B 1 21 ? 7.375 8.102 -13.492 1 98.62 21 ARG B O 1
ATOM 1306 N N . ILE B 1 22 ? 7.172 8.992 -15.5 1 98.5 22 ILE B N 1
ATOM 1307 C CA . ILE B 1 22 ? 6.68 10.273 -15.008 1 98.5 22 ILE B CA 1
ATOM 1308 C C . ILE B 1 22 ? 5.363 10.078 -14.266 1 98.5 22 ILE B C 1
ATOM 1310 O O . ILE B 1 22 ? 5.082 10.773 -13.289 1 98.5 22 ILE B O 1
ATOM 1314 N N . GLY B 1 23 ? 4.539 9.078 -14.664 1 98 23 GLY B N 1
ATOM 1315 C CA . GLY B 1 23 ? 3.268 8.789 -14.023 1 98 23 GLY B CA 1
ATOM 1316 C C . GLY B 1 23 ? 3.422 8.234 -12.617 1 98 23 GLY B C 1
ATOM 1317 O O . GLY B 1 23 ? 2.461 8.195 -11.852 1 98 23 GLY B O 1
ATOM 1318 N N . ASP B 1 24 ? 4.656 7.797 -12.242 1 98.56 24 ASP B N 1
ATOM 1319 C CA . ASP B 1 24 ? 4.941 7.254 -10.922 1 98.56 24 ASP B CA 1
ATOM 1320 C C . ASP B 1 24 ? 5.293 8.367 -9.938 1 98.56 24 ASP B C 1
ATOM 1322 O O . ASP B 1 24 ? 5.453 8.117 -8.734 1 98.56 24 ASP B O 1
ATOM 1326 N N . ILE B 1 25 ? 5.473 9.617 -10.453 1 98.5 25 ILE B N 1
ATOM 1327 C CA . ILE B 1 25 ? 6.016 10.719 -9.664 1 98.5 25 ILE B CA 1
ATOM 1328 C C . ILE B 1 25 ? 4.871 11.531 -9.07 1 98.5 25 ILE B C 1
ATOM 1330 O O . ILE B 1 25 ? 3.879 11.812 -9.742 1 98.5 25 ILE B O 1
ATOM 1334 N N . ASN B 1 26 ? 5.016 11.859 -7.793 1 96.44 26 ASN B N 1
ATOM 1335 C CA . ASN B 1 26 ? 3.977 12.641 -7.121 1 96.44 26 ASN B CA 1
ATOM 1336 C C . ASN B 1 26 ? 4.18 14.133 -7.324 1 96.44 26 ASN B C 1
ATOM 1338 O O . ASN B 1 26 ? 5.094 14.555 -8.039 1 96.44 26 ASN B O 1
ATOM 1342 N N . PHE B 1 27 ? 3.275 14.891 -6.734 1 91.75 27 PHE B N 1
ATOM 1343 C CA . PHE B 1 27 ? 3.236 16.344 -6.902 1 91.75 27 PHE B CA 1
ATOM 1344 C C . PHE B 1 27 ? 4.496 16.984 -6.336 1 91.75 27 PHE B C 1
ATOM 1346 O O . PHE B 1 27 ? 4.832 18.109 -6.688 1 91.75 27 PHE B O 1
ATOM 1353 N N . ALA B 1 28 ? 5.215 16.312 -5.41 1 92.19 28 ALA B N 1
ATOM 1354 C CA . ALA B 1 28 ? 6.43 16.844 -4.801 1 92.19 28 ALA B CA 1
ATOM 1355 C C . ALA B 1 28 ? 7.664 16.469 -5.613 1 92.19 28 ALA B C 1
ATOM 1357 O O . ALA B 1 28 ? 8.789 16.781 -5.219 1 92.19 28 ALA B O 1
ATOM 1358 N N . GLY B 1 29 ? 7.477 15.711 -6.715 1 96 29 GLY B N 1
ATOM 1359 C CA . GLY B 1 29 ? 8.57 15.367 -7.605 1 96 29 GLY B CA 1
ATOM 1360 C C . GLY B 1 29 ? 9.289 14.086 -7.203 1 96 29 GLY B C 1
ATOM 1361 O O . GLY B 1 29 ? 10.406 13.828 -7.656 1 96 29 GLY B O 1
ATOM 1362 N N . HIS B 1 30 ? 8.727 13.328 -6.324 1 97.62 30 HIS B N 1
ATOM 1363 C CA . HIS B 1 30 ? 9.297 12.07 -5.863 1 97.62 30 HIS B CA 1
ATOM 1364 C C . HIS B 1 30 ? 8.469 10.883 -6.328 1 97.62 30 HIS B C 1
ATOM 1366 O O . HIS B 1 30 ? 7.293 11.039 -6.68 1 97.62 30 HIS B O 1
ATOM 1372 N N . LEU B 1 31 ? 9.109 9.68 -6.387 1 98.69 31 LEU B N 1
ATOM 1373 C CA . LEU B 1 31 ? 8.305 8.469 -6.551 1 98.69 31 LEU B CA 1
ATOM 1374 C C . LEU B 1 31 ? 7.215 8.391 -5.492 1 98.69 31 LEU B C 1
ATOM 1376 O O . LEU B 1 31 ? 7.496 8.469 -4.293 1 98.69 31 LEU B O 1
ATOM 1380 N N . ALA B 1 32 ? 6.012 8.258 -5.988 1 98.62 32 ALA B N 1
ATOM 1381 C CA . ALA B 1 32 ? 4.867 8.273 -5.082 1 98.62 32 ALA B CA 1
ATOM 1382 C C . ALA B 1 32 ? 4.82 7.008 -4.23 1 98.62 32 ALA B C 1
ATOM 1384 O O . ALA B 1 32 ? 5.109 5.914 -4.719 1 98.62 32 ALA B O 1
ATOM 1385 N N . HIS B 1 33 ? 4.383 7.215 -2.943 1 98.56 33 HIS B N 1
ATOM 1386 C CA . HIS B 1 33 ? 4.316 6.059 -2.055 1 98.56 33 HIS B CA 1
ATOM 1387 C C . HIS B 1 33 ? 3.336 5.016 -2.58 1 98.56 33 HIS B C 1
ATOM 1389 O O . HIS B 1 33 ? 3.572 3.812 -2.451 1 98.56 33 HIS B O 1
ATOM 1395 N N . ASP B 1 34 ? 2.215 5.445 -3.143 1 98.69 34 ASP B N 1
ATOM 1396 C CA . ASP B 1 34 ? 1.247 4.48 -3.654 1 98.69 34 ASP B CA 1
ATOM 1397 C C . ASP B 1 34 ? 1.73 3.857 -4.961 1 98.69 34 ASP B C 1
ATOM 1399 O O . ASP B 1 34 ? 1.399 2.711 -5.27 1 98.69 34 ASP B O 1
ATOM 1403 N N . ALA B 1 35 ? 2.508 4.582 -5.777 1 98.75 35 ALA B N 1
ATOM 1404 C CA . ALA B 1 35 ? 3.086 4.016 -6.992 1 98.75 35 ALA B CA 1
ATOM 1405 C C . ALA B 1 35 ? 4.012 2.848 -6.668 1 98.75 35 ALA B C 1
ATOM 1407 O O . ALA B 1 35 ? 4.105 1.889 -7.438 1 98.75 35 ALA B O 1
ATOM 1408 N N . ILE B 1 36 ? 4.676 2.93 -5.551 1 98.94 36 ILE B N 1
ATOM 1409 C CA . ILE B 1 36 ? 5.578 1.858 -5.141 1 98.94 36 ILE B CA 1
ATOM 1410 C C . ILE B 1 36 ? 4.801 0.547 -5.031 1 98.94 36 ILE B C 1
ATOM 1412 O O . ILE B 1 36 ? 5.289 -0.506 -5.449 1 98.94 36 ILE B O 1
ATOM 1416 N N . LEU B 1 37 ? 3.582 0.584 -4.48 1 98.94 37 LEU B N 1
ATOM 1417 C CA . LEU B 1 37 ? 2.803 -0.645 -4.383 1 98.94 37 LEU B CA 1
ATOM 1418 C C . LEU B 1 37 ? 2.445 -1.175 -5.766 1 98.94 37 LEU B C 1
ATOM 1420 O O . LEU B 1 37 ? 2.426 -2.387 -5.988 1 98.94 37 LEU B O 1
ATOM 1424 N N . SER B 1 38 ? 2.158 -0.279 -6.723 1 98.81 38 SER B N 1
ATOM 1425 C CA . SER B 1 38 ? 1.886 -0.702 -8.094 1 98.81 38 SER B CA 1
ATOM 1426 C C . SER B 1 38 ? 3.109 -1.357 -8.727 1 98.81 38 SER B C 1
ATOM 1428 O O . SER B 1 38 ? 2.984 -2.328 -9.469 1 98.81 38 SER B O 1
ATOM 1430 N N . LEU B 1 39 ? 4.246 -0.844 -8.391 1 98.94 39 LEU B N 1
ATOM 1431 C CA . LEU B 1 39 ? 5.477 -1.42 -8.922 1 98.94 39 LEU B CA 1
ATOM 1432 C C . LEU B 1 39 ? 5.781 -2.758 -8.258 1 98.94 39 LEU B C 1
ATOM 1434 O O . LEU B 1 39 ? 6.328 -3.662 -8.891 1 98.94 39 LEU B O 1
ATOM 1438 N N . VAL B 1 40 ? 5.441 -2.867 -6.996 1 98.94 40 VAL B N 1
ATOM 1439 C CA . VAL B 1 40 ? 5.5 -4.148 -6.293 1 98.94 40 VAL B CA 1
ATOM 1440 C C . VAL B 1 40 ? 4.617 -5.168 -7.008 1 98.94 40 VAL B C 1
ATOM 1442 O O . VAL B 1 40 ? 5.043 -6.297 -7.258 1 98.94 40 VAL B O 1
ATOM 1445 N N . HIS B 1 41 ? 3.438 -4.758 -7.336 1 98.81 41 HIS B N 1
ATOM 1446 C CA . HIS B 1 41 ? 2.537 -5.609 -8.102 1 98.81 41 HIS B CA 1
ATOM 1447 C C . HIS B 1 41 ? 3.154 -6 -9.438 1 98.81 41 HIS B C 1
ATOM 1449 O O . HIS B 1 41 ? 3.146 -7.176 -9.812 1 98.81 41 HIS B O 1
ATOM 1455 N N . GLU B 1 42 ? 3.695 -5.039 -10.125 1 98.69 42 GLU B N 1
ATOM 1456 C CA . GLU B 1 42 ? 4.352 -5.293 -11.406 1 98.69 42 GLU B CA 1
ATOM 1457 C C . GLU B 1 42 ? 5.465 -6.328 -11.258 1 98.69 42 GLU B C 1
ATOM 1459 O O . GLU B 1 42 ? 5.562 -7.258 -12.062 1 98.69 42 GLU B O 1
ATOM 1464 N N . SER B 1 43 ? 6.238 -6.184 -10.227 1 98.94 43 SER B N 1
ATOM 1465 C CA . SER B 1 43 ? 7.359 -7.098 -10.031 1 98.94 43 SER B CA 1
ATOM 1466 C C . SER B 1 43 ? 6.875 -8.516 -9.727 1 98.94 43 SER B C 1
ATOM 1468 O O . SER B 1 43 ? 7.469 -9.492 -10.18 1 98.94 43 SER B O 1
ATOM 1470 N N . ARG B 1 44 ? 5.809 -8.625 -8.922 1 98.81 44 ARG B N 1
ATOM 1471 C CA . ARG B 1 44 ? 5.207 -9.93 -8.688 1 98.81 44 ARG B CA 1
ATOM 1472 C C . ARG B 1 44 ? 4.691 -10.539 -9.984 1 98.81 44 ARG B C 1
ATOM 1474 O O . ARG B 1 44 ? 4.891 -11.727 -10.25 1 98.81 44 ARG B O 1
ATOM 1481 N N . ALA B 1 45 ? 4.012 -9.727 -10.797 1 98.5 45 ALA B N 1
ATOM 1482 C CA . ALA B 1 45 ? 3.475 -10.188 -12.07 1 98.5 45 ALA B CA 1
ATOM 1483 C C . ALA B 1 45 ? 4.586 -10.711 -12.977 1 98.5 45 ALA B C 1
ATOM 1485 O O . ALA B 1 45 ? 4.406 -11.703 -13.68 1 98.5 45 ALA B O 1
ATOM 1486 N N . LEU B 1 46 ? 5.707 -10.055 -12.938 1 98.75 46 LEU B N 1
ATOM 1487 C CA . LEU B 1 46 ? 6.852 -10.484 -13.734 1 98.75 46 LEU B CA 1
ATOM 1488 C C . LEU B 1 46 ? 7.41 -11.805 -13.219 1 98.75 46 LEU B C 1
ATOM 1490 O O . LEU B 1 46 ? 7.785 -12.672 -14.008 1 98.75 46 LEU B O 1
ATOM 1494 N N . LEU B 1 47 ? 7.477 -11.969 -11.898 1 98.75 47 LEU B N 1
ATOM 1495 C CA . LEU B 1 47 ? 7.871 -13.25 -11.32 1 98.75 47 LEU B CA 1
ATOM 1496 C C . LEU B 1 47 ? 6.969 -14.375 -11.82 1 98.75 47 LEU B C 1
ATOM 1498 O O . LEU B 1 47 ? 7.453 -15.422 -12.234 1 98.75 47 LEU B O 1
ATOM 1502 N N . PHE B 1 48 ? 5.625 -14.094 -11.734 1 98.69 48 PHE B N 1
ATOM 1503 C CA . PHE B 1 48 ? 4.668 -15.094 -12.188 1 98.69 48 PHE B CA 1
ATOM 1504 C C . PHE B 1 48 ? 4.855 -15.391 -13.672 1 98.69 48 PHE B C 1
ATOM 1506 O O . PHE B 1 48 ? 4.961 -16.547 -14.07 1 98.69 48 PHE B O 1
ATOM 1513 N N . HIS B 1 49 ? 4.992 -14.375 -14.438 1 98.44 49 HIS B N 1
ATOM 1514 C CA . HIS B 1 49 ? 5.133 -14.516 -15.883 1 98.44 49 HIS B CA 1
ATOM 1515 C C . HIS B 1 49 ? 6.367 -15.344 -16.234 1 98.44 49 HIS B C 1
ATOM 1517 O O . HIS B 1 49 ? 6.305 -16.219 -17.094 1 98.44 49 HIS B O 1
ATOM 1523 N N . ASP B 1 50 ? 7.445 -15.102 -15.562 1 98.19 50 ASP B N 1
ATOM 1524 C CA . ASP B 1 50 ? 8.719 -15.781 -15.805 1 98.19 50 ASP B CA 1
ATOM 1525 C C . ASP B 1 50 ? 8.609 -17.266 -15.5 1 98.19 50 ASP B C 1
ATOM 1527 O O . ASP B 1 50 ? 9.445 -18.062 -15.945 1 98.19 50 ASP B O 1
ATOM 1531 N N . ASN B 1 51 ? 7.625 -17.672 -14.75 1 98 51 ASN B N 1
ATOM 1532 C CA . ASN B 1 51 ? 7.43 -19.078 -14.391 1 98 51 ASN B CA 1
ATOM 1533 C C . ASN B 1 51 ? 6.25 -19.688 -15.141 1 98 51 ASN B C 1
ATOM 1535 O O . ASN B 1 51 ? 5.809 -20.797 -14.82 1 98 51 ASN B O 1
ATOM 1539 N N . GLY B 1 52 ? 5.684 -18.922 -16.094 1 97.94 52 GLY B N 1
ATOM 1540 C CA . GLY B 1 52 ? 4.582 -19.422 -16.906 1 97.94 52 GLY B CA 1
ATOM 1541 C C . GLY B 1 52 ? 3.236 -19.297 -16.203 1 97.94 52 GLY B C 1
ATOM 1542 O O . GLY B 1 52 ? 2.291 -20.016 -16.562 1 97.94 52 GLY B O 1
ATOM 1543 N N . TRP B 1 53 ? 3.158 -18.531 -15.156 1 98.44 53 TRP B N 1
ATOM 1544 C CA . TRP B 1 53 ? 1.928 -18.312 -14.406 1 98.44 53 TRP B CA 1
ATOM 1545 C C . TRP B 1 53 ? 1.381 -16.922 -14.664 1 98.44 53 TRP B C 1
ATOM 1547 O O . TRP B 1 53 ? 1.961 -16.141 -15.43 1 98.44 53 TRP B O 1
ATOM 1557 N N . GLY B 1 54 ? 0.175 -16.656 -14.141 1 97.25 54 GLY B N 1
ATOM 1558 C CA . GLY B 1 54 ? -0.455 -15.344 -14.031 1 97.25 54 GLY B CA 1
ATOM 1559 C C . GLY B 1 54 ? -1.198 -15.148 -12.719 1 97.25 54 GLY B C 1
ATOM 1560 O O . GLY B 1 54 ? -1.388 -16.109 -11.961 1 97.25 54 GLY B O 1
ATOM 1561 N N . GLU B 1 55 ? -1.606 -13.961 -12.508 1 96.31 55 GLU B N 1
ATOM 1562 C CA . GLU B 1 55 ? -2.301 -13.648 -11.258 1 96.31 55 GLU B CA 1
ATOM 1563 C C . GLU B 1 55 ? -3.592 -14.453 -11.133 1 96.31 55 GLU B C 1
ATOM 1565 O O . GLU B 1 55 ? -4.035 -14.758 -10.023 1 96.31 55 GLU B O 1
ATOM 1570 N N . LEU B 1 56 ? -4.199 -14.82 -12.266 1 96.25 56 LEU B N 1
ATOM 1571 C CA . LEU B 1 56 ? -5.477 -15.523 -12.25 1 96.25 56 LEU B CA 1
ATOM 1572 C C . LEU B 1 56 ? -5.277 -17.016 -12.508 1 96.25 56 LEU B C 1
ATOM 1574 O O . LEU B 1 56 ? -6.234 -17.797 -12.453 1 96.25 56 LEU B O 1
ATOM 1578 N N . ASP B 1 57 ? -3.969 -17.344 -12.734 1 97.62 57 ASP B N 1
ATOM 1579 C CA . ASP B 1 57 ? -3.785 -18.75 -13.117 1 97.62 57 ASP B CA 1
ATOM 1580 C C . ASP B 1 57 ? -2.396 -19.25 -12.719 1 97.62 57 ASP B C 1
ATOM 1582 O O . ASP B 1 57 ? -1.461 -19.188 -13.523 1 97.62 57 ASP B O 1
ATOM 1586 N N . VAL B 1 58 ? -2.264 -19.75 -11.609 1 98.12 58 VAL B N 1
ATOM 1587 C CA . VAL B 1 58 ? -1.15 -20.562 -11.148 1 98.12 58 VAL B CA 1
ATOM 1588 C C . VAL B 1 58 ? -1.592 -22.031 -11.039 1 98.12 58 VAL B C 1
ATOM 1590 O O . VAL B 1 58 ? -2.125 -22.438 -10.008 1 98.12 58 VAL B O 1
ATOM 1593 N N . GLU B 1 59 ? -1.393 -22.766 -12.172 1 97.19 59 GLU B N 1
ATOM 1594 C CA . GLU B 1 59 ? -1.841 -24.156 -12.273 1 97.19 59 GLU B CA 1
ATOM 1595 C C . GLU B 1 59 ? -3.334 -24.281 -11.977 1 97.19 59 GLU B C 1
ATOM 1597 O O . GLU B 1 59 ? -3.748 -25.125 -11.18 1 97.19 59 GLU B O 1
ATOM 1602 N N . GLY B 1 60 ? -4.051 -23.375 -12.453 1 96.94 60 GLY B N 1
ATOM 1603 C CA . GLY B 1 60 ? -5.504 -23.422 -12.398 1 96.94 60 GLY B CA 1
ATOM 1604 C C . GLY B 1 60 ? -6.086 -22.594 -11.266 1 96.94 60 GLY B C 1
ATOM 1605 O O . GLY B 1 60 ? -7.305 -22.469 -11.148 1 96.94 60 GLY B O 1
ATOM 1606 N N . LYS B 1 61 ? -5.285 -22.016 -10.414 1 98.06 61 LYS B N 1
ATOM 1607 C CA . LYS B 1 61 ? -5.766 -21.219 -9.289 1 98.06 61 LYS B CA 1
ATOM 1608 C C . LYS B 1 61 ? -5.297 -19.766 -9.422 1 98.06 61 LYS B C 1
ATOM 1610 O O . LYS B 1 61 ? -4.191 -19.5 -9.898 1 98.06 61 LYS B O 1
ATOM 1615 N N . GLY B 1 62 ? -6.195 -18.844 -9.047 1 97.56 62 GLY B N 1
ATOM 1616 C CA . GLY B 1 62 ? -5.785 -17.453 -8.93 1 97.56 62 GLY B CA 1
ATOM 1617 C C . GLY B 1 62 ? -5.277 -17.094 -7.543 1 97.56 62 GLY B C 1
ATOM 1618 O O . GLY B 1 62 ? -5.113 -17.984 -6.691 1 97.56 62 GLY B O 1
ATOM 1619 N N . ILE B 1 63 ? -4.918 -15.844 -7.383 1 97.81 63 ILE B N 1
ATOM 1620 C CA . ILE B 1 63 ? -4.5 -15.391 -6.059 1 97.81 63 ILE B CA 1
ATOM 1621 C C . ILE B 1 63 ? -5.324 -14.18 -5.645 1 97.81 63 ILE B C 1
ATO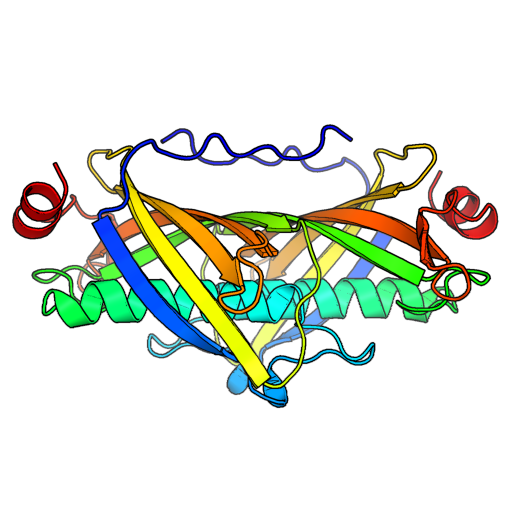M 1623 O O . ILE B 1 63 ? -5.875 -13.477 -6.492 1 97.81 63 ILE B O 1
ATOM 1627 N N . VAL B 1 64 ? -5.387 -13.93 -4.34 1 96.81 64 VAL B N 1
ATOM 1628 C CA . VAL B 1 64 ? -5.926 -12.734 -3.691 1 96.81 64 VAL B CA 1
ATOM 1629 C C . VAL B 1 64 ? -4.883 -12.148 -2.742 1 96.81 64 VAL B C 1
ATOM 1631 O O . VAL B 1 64 ? -4.242 -12.883 -1.983 1 96.81 64 VAL B O 1
ATOM 1634 N N . VAL B 1 65 ? -4.672 -10.906 -2.9 1 98.06 65 VAL B N 1
ATOM 1635 C CA . VAL B 1 65 ? -3.807 -10.25 -1.927 1 98.06 65 VAL B CA 1
ATOM 1636 C C . VAL B 1 65 ? -4.574 -10.008 -0.629 1 98.06 65 VAL B C 1
ATOM 1638 O O . VAL B 1 65 ? -5.617 -9.344 -0.632 1 98.06 65 VAL B O 1
ATOM 1641 N N . ALA B 1 66 ? -4.047 -10.508 0.451 1 97.88 66 ALA B N 1
ATOM 1642 C CA . ALA B 1 66 ? -4.738 -10.438 1.736 1 97.88 66 ALA B CA 1
ATOM 1643 C C . ALA B 1 66 ? -4.266 -9.234 2.547 1 97.88 66 ALA B C 1
ATOM 1645 O O . ALA B 1 66 ? -5.051 -8.633 3.285 1 97.88 66 ALA B O 1
ATOM 1646 N N . ASP B 1 67 ? -3.02 -8.977 2.451 1 98.44 67 ASP B N 1
ATOM 1647 C CA . ASP B 1 67 ? -2.467 -7.844 3.191 1 98.44 67 ASP B CA 1
ATOM 1648 C C . ASP B 1 67 ? -1.183 -7.336 2.539 1 98.44 67 ASP B C 1
ATOM 1650 O O . ASP B 1 67 ? -0.595 -8.016 1.697 1 98.44 67 ASP B O 1
ATOM 1654 N N . VAL B 1 68 ? -0.833 -6.137 2.885 1 98.44 68 VAL B N 1
ATOM 1655 C CA . VAL B 1 68 ? 0.359 -5.457 2.395 1 98.44 68 VAL B CA 1
ATOM 1656 C C . VAL B 1 68 ? 1.036 -4.707 3.541 1 98.44 68 VAL B C 1
ATOM 1658 O O . VAL B 1 68 ? 0.366 -4.066 4.355 1 98.44 68 VAL B O 1
ATOM 1661 N N . VAL B 1 69 ? 2.324 -4.773 3.619 1 98.62 69 VAL B N 1
ATOM 1662 C CA . VAL B 1 69 ? 3.162 -3.939 4.477 1 98.62 69 VAL B CA 1
ATOM 1663 C C . VAL B 1 69 ? 4.285 -3.316 3.65 1 98.62 69 VAL B C 1
ATOM 1665 O O . VAL B 1 69 ? 4.953 -4.008 2.877 1 98.62 69 VAL B O 1
ATOM 1668 N N . ILE B 1 70 ? 4.465 -2.053 3.752 1 98.75 70 ILE B N 1
ATOM 1669 C CA . ILE B 1 70 ? 5.57 -1.378 3.078 1 98.75 70 ILE B CA 1
ATOM 1670 C C . ILE B 1 70 ? 6.277 -0.446 4.059 1 98.75 70 ILE B C 1
ATOM 1672 O O . ILE B 1 70 ? 5.629 0.259 4.836 1 98.75 70 ILE B O 1
ATOM 1676 N N . THR B 1 71 ? 7.566 -0.436 4.043 1 98.69 71 THR B N 1
ATOM 1677 C CA . THR B 1 71 ? 8.391 0.566 4.715 1 98.69 71 THR B CA 1
ATOM 1678 C C . THR B 1 71 ? 9.227 1.342 3.701 1 98.69 71 THR B C 1
ATOM 1680 O O . THR B 1 71 ? 9.805 0.753 2.785 1 98.69 71 THR B O 1
ATOM 1683 N N . TYR B 1 72 ? 9.18 2.605 3.832 1 98.44 72 TYR B N 1
ATOM 1684 C CA . TYR B 1 72 ? 9.914 3.475 2.92 1 98.44 72 TYR B CA 1
ATOM 1685 C C . TYR B 1 72 ? 11.18 4.016 3.582 1 98.44 72 TYR B C 1
ATOM 1687 O O . TYR B 1 72 ? 11.133 4.508 4.711 1 98.44 72 TYR B O 1
ATOM 1695 N N . SER B 1 73 ? 12.297 3.998 2.852 1 97.81 73 SER B N 1
ATOM 1696 C CA . SER B 1 73 ? 13.562 4.363 3.48 1 97.81 73 SER B CA 1
ATOM 1697 C C . SER B 1 73 ? 14.195 5.566 2.787 1 97.81 73 SER B C 1
ATOM 1699 O O . SER B 1 73 ? 14.805 6.414 3.439 1 97.81 73 SER B O 1
ATOM 1701 N N . ASN B 1 74 ? 14.133 5.59 1.45 1 97.75 74 ASN B N 1
ATOM 1702 C CA . ASN B 1 74 ? 14.727 6.684 0.688 1 97.75 74 ASN B CA 1
ATOM 1703 C C . ASN B 1 74 ? 13.836 7.105 -0.477 1 97.75 74 ASN B C 1
ATOM 1705 O O . ASN B 1 74 ? 12.922 6.375 -0.864 1 97.75 74 ASN B O 1
ATOM 1709 N N . GLU B 1 75 ? 14.133 8.305 -0.982 1 97 75 GLU B N 1
ATOM 1710 C CA . GLU B 1 75 ? 13.383 8.852 -2.111 1 97 75 GLU B CA 1
ATOM 1711 C C . GLU B 1 75 ? 13.922 8.32 -3.438 1 97 75 GLU B C 1
ATOM 1713 O O . GLU B 1 75 ? 15.078 7.895 -3.518 1 97 75 GLU B O 1
ATOM 1718 N N . ALA B 1 76 ? 13.102 8.273 -4.398 1 98.5 76 ALA B N 1
ATOM 1719 C CA . ALA B 1 76 ? 13.477 8 -5.785 1 98.5 76 ALA B CA 1
ATOM 1720 C C . ALA B 1 76 ? 12.82 9 -6.734 1 98.5 76 ALA B C 1
ATOM 1722 O O . ALA B 1 76 ? 11.875 9.695 -6.355 1 98.5 76 ALA B O 1
ATOM 1723 N N . PHE B 1 77 ? 13.344 9.086 -7.973 1 98.38 77 PHE B N 1
ATOM 1724 C CA . PHE B 1 77 ? 12.969 10.164 -8.883 1 98.38 77 PHE B CA 1
ATOM 1725 C C . PHE B 1 77 ? 12.711 9.633 -10.281 1 98.38 77 PHE B C 1
ATOM 1727 O O . PHE B 1 77 ? 12.992 8.469 -10.57 1 98.38 77 PHE B O 1
ATOM 1734 N N . PHE B 1 78 ? 12.148 10.57 -11.078 1 98.5 78 PHE B N 1
ATOM 1735 C CA . PHE B 1 78 ? 11.945 10.266 -12.492 1 98.5 78 PHE B CA 1
ATOM 1736 C C . PHE B 1 78 ? 13.234 9.781 -13.133 1 98.5 78 PHE B C 1
ATOM 1738 O O . PHE B 1 78 ? 14.305 10.344 -12.891 1 98.5 78 PHE B O 1
ATOM 1745 N N . ARG B 1 79 ? 13.133 8.633 -13.891 1 97.69 79 ARG B N 1
ATOM 1746 C CA . ARG B 1 79 ? 14.188 8.023 -14.695 1 97.69 79 ARG B CA 1
ATOM 1747 C C . ARG B 1 79 ? 15.148 7.219 -13.82 1 97.69 79 ARG B C 1
ATOM 1749 O O . ARG B 1 79 ? 16.062 6.57 -14.336 1 97.69 79 ARG B O 1
ATOM 1756 N N . ASP B 1 80 ? 14.906 7.211 -12.477 1 98.62 80 ASP B N 1
ATOM 1757 C CA . ASP B 1 80 ? 15.664 6.246 -11.68 1 98.62 80 ASP B CA 1
ATOM 1758 C C . ASP B 1 80 ? 15.391 4.816 -12.148 1 98.62 80 ASP B C 1
ATOM 1760 O O . ASP B 1 80 ? 14.312 4.531 -12.688 1 98.62 80 ASP B O 1
ATOM 1764 N N . ILE B 1 81 ? 16.375 3.994 -12 1 98.81 81 ILE B N 1
ATOM 1765 C CA . ILE B 1 81 ? 16.281 2.564 -12.266 1 98.81 81 ILE B CA 1
ATOM 1766 C C . ILE B 1 81 ? 16.266 1.794 -10.945 1 98.81 81 ILE B C 1
ATOM 1768 O O . ILE B 1 81 ? 17.203 1.906 -10.148 1 98.81 81 ILE B O 1
ATOM 1772 N N . LEU B 1 82 ? 15.18 1.002 -10.727 1 98.94 82 LEU B N 1
ATOM 1773 C CA . LEU B 1 82 ? 15.031 0.283 -9.461 1 98.94 82 LEU B CA 1
ATOM 1774 C C . LEU B 1 82 ? 15.07 -1.225 -9.688 1 98.94 82 LEU B C 1
ATOM 1776 O O . LEU B 1 82 ? 14.477 -1.73 -10.641 1 98.94 82 LEU B O 1
ATOM 1780 N N . ARG B 1 83 ? 15.789 -1.878 -8.828 1 98.94 83 ARG B N 1
ATOM 1781 C CA . ARG B 1 83 ? 15.797 -3.338 -8.805 1 98.94 83 ARG B CA 1
ATOM 1782 C C . ARG B 1 83 ? 14.867 -3.869 -7.715 1 98.94 83 ARG B C 1
ATOM 1784 O O . ARG B 1 83 ? 14.906 -3.4 -6.574 1 98.94 83 ARG B O 1
ATOM 1791 N N . PHE B 1 84 ? 14.055 -4.781 -8.094 1 98.94 84 PHE B N 1
ATOM 1792 C CA . PHE B 1 84 ? 13.172 -5.488 -7.18 1 98.94 84 PHE B CA 1
ATOM 1793 C C . PHE B 1 84 ? 13.641 -6.922 -6.969 1 98.94 84 PHE B C 1
ATOM 1795 O O . PHE B 1 84 ? 13.68 -7.715 -7.91 1 98.94 84 PHE B O 1
ATOM 1802 N N . ASP B 1 85 ? 1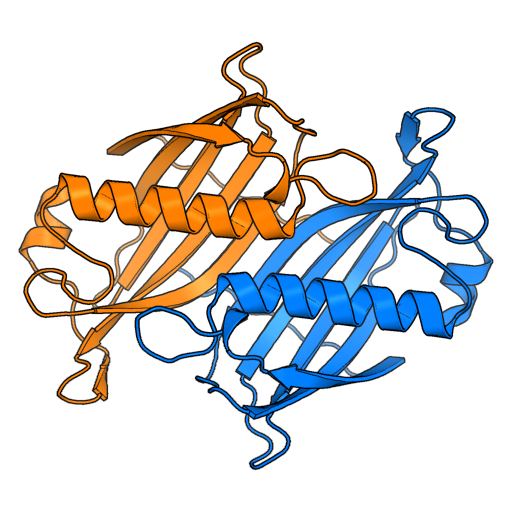4.039 -7.234 -5.707 1 98.94 85 ASP B N 1
ATOM 1803 C CA . ASP B 1 85 ? 14.352 -8.602 -5.32 1 98.94 85 ASP B CA 1
ATOM 1804 C C . ASP B 1 85 ? 13.195 -9.234 -4.551 1 98.94 85 ASP B C 1
ATOM 1806 O O . ASP B 1 85 ? 12.703 -8.664 -3.574 1 98.94 85 ASP B O 1
ATOM 1810 N N . LEU B 1 86 ? 12.797 -10.406 -5.027 1 98.88 86 LEU B N 1
ATOM 1811 C CA . LEU B 1 86 ? 11.602 -11.023 -4.457 1 98.88 86 LEU B CA 1
ATOM 1812 C C . LEU B 1 86 ? 11.945 -12.359 -3.805 1 98.88 86 LEU B C 1
ATOM 1814 O O . LEU B 1 86 ? 12.734 -13.141 -4.348 1 98.88 86 LEU B O 1
ATOM 1818 N N . SER B 1 87 ? 11.383 -12.57 -2.68 1 98.62 87 SER B N 1
ATOM 1819 C CA . SER B 1 87 ? 11.453 -13.859 -1.987 1 98.62 87 SER B CA 1
ATOM 1820 C C . SER B 1 87 ? 10.062 -14.391 -1.674 1 98.62 87 SER B C 1
ATOM 1822 O O . SER B 1 87 ? 9.203 -13.648 -1.178 1 98.62 87 SER B O 1
ATOM 1824 N N . VAL B 1 88 ? 9.812 -15.602 -1.995 1 98.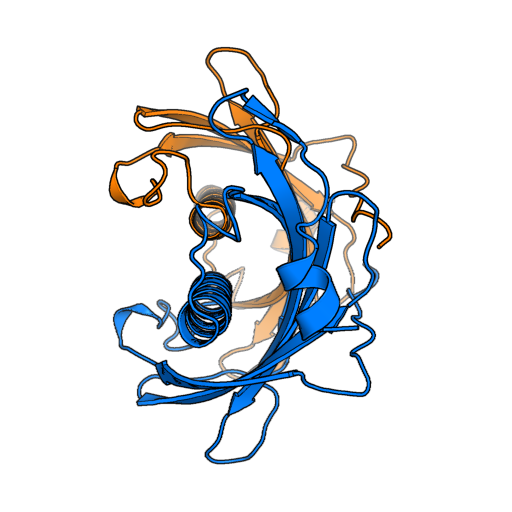31 88 VAL B N 1
ATOM 1825 C CA . VAL B 1 88 ? 8.555 -16.281 -1.711 1 98.31 88 VAL B CA 1
ATOM 1826 C C . VAL B 1 88 ? 8.742 -17.25 -0.55 1 98.31 88 VAL B C 1
ATOM 1828 O O . VAL B 1 88 ? 9.461 -18.234 -0.672 1 98.31 88 VAL B O 1
ATOM 1831 N N . THR B 1 89 ? 8.094 -16.953 0.568 1 96.69 89 THR B N 1
ATOM 1832 C CA . THR B 1 89 ? 8.359 -17.734 1.768 1 96.69 89 THR B CA 1
ATOM 1833 C C . THR B 1 89 ? 7.141 -17.75 2.684 1 96.69 89 THR B C 1
ATOM 1835 O O . THR B 1 89 ? 6.051 -17.344 2.281 1 96.69 89 THR B O 1
ATOM 1838 N N . GLU B 1 90 ? 7.254 -18.422 3.896 1 96.19 90 GLU B N 1
ATOM 1839 C CA . GLU B 1 90 ? 6.223 -18.484 4.926 1 96.19 90 GLU B CA 1
ATOM 1840 C C . GLU B 1 90 ? 4.945 -19.125 4.395 1 96.19 90 GLU B C 1
ATOM 1842 O O . GLU B 1 90 ? 3.859 -18.547 4.512 1 96.19 90 GLU B O 1
ATOM 1847 N N . PHE B 1 91 ? 5.062 -20.25 3.877 1 97 91 PHE B N 1
ATOM 1848 C CA . PHE B 1 91 ? 3.945 -20.953 3.266 1 97 91 PHE B CA 1
ATOM 1849 C C . PHE B 1 91 ? 2.98 -21.469 4.328 1 97 91 PHE B C 1
ATOM 1851 O O . PHE B 1 91 ? 3.404 -21.938 5.391 1 97 91 PHE B O 1
ATOM 1858 N N . THR B 1 92 ? 1.769 -21.391 4.02 1 96.75 92 THR B N 1
ATOM 1859 C CA . THR B 1 92 ? 0.678 -22.094 4.684 1 96.75 92 THR B CA 1
ATOM 1860 C C . THR B 1 92 ? -0.025 -23.031 3.715 1 96.75 92 THR B C 1
ATOM 1862 O O . THR B 1 92 ? 0.397 -23.188 2.564 1 96.75 92 THR B O 1
ATOM 1865 N N . LYS B 1 93 ? -1.067 -23.625 4.148 1 97.06 93 LYS B N 1
ATOM 1866 C CA . LYS B 1 93 ? -1.821 -24.531 3.285 1 97.06 93 LYS B CA 1
ATOM 1867 C C . LYS B 1 93 ? -2.424 -23.781 2.098 1 97.06 93 LYS B C 1
ATOM 1869 O O . LYS B 1 93 ? -2.518 -24.328 0.997 1 97.06 93 LYS B O 1
ATOM 1874 N N . LYS B 1 94 ? -2.768 -22.5 2.33 1 97.75 94 LYS B N 1
ATOM 1875 C CA . LYS B 1 94 ? -3.566 -21.812 1.314 1 97.75 94 LYS B CA 1
ATOM 1876 C C . LYS B 1 94 ? -2.834 -20.594 0.764 1 97.75 94 LYS B C 1
ATOM 1878 O O . LYS B 1 94 ? -3.338 -19.906 -0.131 1 97.75 94 LYS B O 1
ATOM 1883 N N . GLY B 1 95 ? -1.668 -20.281 1.303 1 97.62 95 GLY B N 1
ATOM 1884 C CA . GLY B 1 95 ? -1.044 -19.047 0.842 1 97.62 95 GLY B CA 1
ATOM 1885 C C . GLY B 1 95 ? 0.417 -18.938 1.233 1 97.62 95 GLY B C 1
ATOM 1886 O O . GLY B 1 95 ? 1.053 -19.938 1.571 1 97.62 95 GLY B O 1
ATOM 1887 N N . CYS B 1 96 ? 0.976 -17.766 1.073 1 98 96 CYS B N 1
ATOM 1888 C CA . CYS B 1 96 ? 2.363 -17.469 1.4 1 98 96 CYS B CA 1
ATOM 1889 C C . CYS B 1 96 ? 2.592 -15.961 1.459 1 98 96 CYS B C 1
ATOM 1891 O O . CYS B 1 96 ? 1.682 -15.18 1.177 1 98 96 CYS B O 1
ATOM 1893 N N . ASP B 1 97 ? 3.783 -15.602 1.909 1 98.19 97 ASP B N 1
ATOM 1894 C CA . ASP B 1 97 ? 4.234 -14.219 1.856 1 98.19 97 ASP B CA 1
ATOM 1895 C C . ASP B 1 97 ? 5.258 -14.016 0.743 1 98.19 97 ASP B C 1
ATOM 1897 O O . ASP B 1 97 ? 6.117 -14.867 0.518 1 98.19 97 ASP B O 1
ATOM 1901 N N . ILE B 1 98 ? 5.121 -12.922 0.115 1 98.56 98 ILE B N 1
ATOM 1902 C CA . ILE B 1 98 ? 6.152 -12.492 -0.819 1 98.56 98 ILE B CA 1
ATOM 1903 C C . ILE B 1 98 ? 6.805 -11.211 -0.305 1 98.56 98 ILE B C 1
ATOM 1905 O O . ILE B 1 98 ? 6.117 -10.227 -0.012 1 98.56 98 ILE B O 1
ATOM 1909 N N . TYR B 1 99 ? 8.125 -11.266 -0.188 1 98.75 99 TYR B N 1
ATOM 1910 C CA . TYR B 1 99 ? 8.914 -10.117 0.244 1 98.75 99 TYR B CA 1
ATOM 1911 C C . TYR B 1 99 ? 9.562 -9.422 -0.946 1 98.75 99 TYR B C 1
ATOM 1913 O O . TYR B 1 99 ? 9.938 -10.07 -1.924 1 98.75 99 TYR B O 1
ATOM 1921 N N . TYR B 1 100 ? 9.711 -8.156 -0.841 1 98.88 100 TYR B N 1
ATOM 1922 C CA . TYR B 1 100 ? 10.305 -7.316 -1.876 1 98.88 100 TYR B CA 1
ATOM 1923 C C . TYR B 1 100 ? 11.359 -6.387 -1.287 1 98.88 100 TYR B C 1
ATOM 1925 O O . TYR B 1 100 ? 11.094 -5.684 -0.308 1 98.88 100 TYR B O 1
ATOM 1933 N N . ARG B 1 101 ? 12.484 -6.41 -1.803 1 98.88 101 ARG B N 1
ATOM 1934 C CA . ARG B 1 101 ? 13.5 -5.395 -1.545 1 98.88 101 ARG B CA 1
ATOM 1935 C C . ARG B 1 101 ? 13.727 -4.516 -2.773 1 98.88 101 ARG B C 1
ATOM 1937 O O . ARG B 1 101 ? 13.992 -5.023 -3.865 1 98.88 101 ARG B O 1
ATOM 1944 N N . ILE B 1 102 ? 13.562 -3.25 -2.635 1 98.94 102 ILE B N 1
ATOM 1945 C CA . ILE B 1 102 ? 13.625 -2.299 -3.738 1 98.94 102 ILE B CA 1
ATOM 1946 C C . ILE B 1 102 ? 14.891 -1.447 -3.609 1 98.94 102 ILE B C 1
ATOM 1948 O O . ILE B 1 102 ? 15.031 -0.68 -2.654 1 98.94 102 ILE B O 1
ATOM 1952 N N . ILE B 1 103 ? 15.734 -1.546 -4.582 1 98.88 103 ILE B N 1
ATOM 1953 C CA . ILE B 1 103 ? 17.047 -0.911 -4.543 1 98.88 103 ILE B CA 1
ATOM 1954 C C . ILE B 1 103 ? 17.219 -0.006 -5.758 1 98.88 103 ILE B C 1
ATOM 1956 O O . ILE B 1 103 ? 16.891 -0.395 -6.883 1 98.88 103 ILE B O 1
ATOM 1960 N N . ARG B 1 104 ? 17.656 1.143 -5.535 1 98.81 104 ARG B N 1
ATOM 1961 C CA . ARG B 1 104 ? 18.031 1.992 -6.656 1 98.81 104 ARG B CA 1
ATOM 1962 C C . ARG B 1 104 ? 19.391 1.581 -7.219 1 98.81 104 ARG B C 1
ATOM 1964 O O . ARG B 1 104 ? 20.406 1.614 -6.508 1 98.81 104 ARG B O 1
ATOM 1971 N N . VAL B 1 105 ? 19.469 1.287 -8.469 1 98.44 105 VAL B N 1
ATOM 1972 C CA . VAL B 1 105 ? 20.625 0.677 -9.102 1 98.44 105 VAL B CA 1
ATOM 1973 C C . VAL B 1 105 ? 21.797 1.669 -9.109 1 98.44 105 VAL B C 1
ATOM 1975 O O . VAL B 1 105 ? 22.953 1.284 -8.906 1 98.44 105 VAL B O 1
ATOM 1978 N N . GLY B 1 106 ? 21.547 2.936 -9.281 1 97.75 106 GLY B N 1
ATOM 1979 C CA . GLY B 1 106 ? 22.578 3.941 -9.461 1 97.75 106 GLY B CA 1
ATOM 1980 C C . GLY B 1 106 ? 23.484 4.09 -8.25 1 97.75 106 GLY B C 1
ATOM 1981 O O . GLY B 1 106 ? 24.672 4.371 -8.383 1 97.75 106 GLY B O 1
ATOM 1982 N N . ASP B 1 107 ? 22.953 3.859 -6.953 1 98.31 107 ASP B N 1
ATOM 1983 C CA . ASP B 1 107 ? 23.75 4.086 -5.758 1 98.31 107 ASP B CA 1
ATOM 1984 C C . ASP B 1 107 ? 23.531 2.99 -4.723 1 98.31 107 ASP B C 1
ATOM 1986 O O . ASP B 1 107 ? 23.969 3.109 -3.574 1 98.31 107 ASP B O 1
ATOM 1990 N N . GLU B 1 108 ? 22.766 1.952 -5.125 1 98.31 108 GLU B N 1
ATOM 1991 C CA . GLU B 1 108 ? 22.516 0.756 -4.328 1 98.31 108 GLU B CA 1
ATOM 1992 C C . GLU B 1 108 ? 21.781 1.103 -3.029 1 98.31 108 GLU B C 1
ATOM 1994 O O . GLU B 1 108 ? 21.844 0.343 -2.061 1 98.31 108 GLU B O 1
ATOM 1999 N N . LYS B 1 109 ? 21.094 2.246 -2.986 1 98.5 109 LYS B N 1
ATOM 2000 C CA . LYS B 1 109 ? 20.297 2.613 -1.817 1 98.5 109 LYS B CA 1
ATOM 2001 C C . LYS B 1 109 ? 18.953 1.886 -1.814 1 98.5 109 LYS B C 1
ATOM 2003 O O . LYS B 1 109 ? 18.297 1.773 -2.854 1 98.5 109 LYS B O 1
ATOM 2008 N N . GLU B 1 110 ? 18.641 1.403 -0.63 1 98.75 110 GLU B N 1
ATOM 2009 C CA . GLU B 1 110 ? 17.312 0.832 -0.469 1 98.75 110 GLU B CA 1
ATOM 2010 C C . GLU B 1 110 ? 16.25 1.92 -0.462 1 98.75 110 GLU B C 1
ATOM 2012 O O . GLU B 1 110 ? 16.328 2.871 0.319 1 98.75 110 GLU B O 1
ATOM 2017 N N . ILE B 1 111 ? 15.281 1.806 -1.344 1 98.81 111 ILE B N 1
ATOM 2018 C CA . ILE B 1 111 ? 14.203 2.779 -1.462 1 98.81 111 ILE B CA 1
ATOM 2019 C C . ILE B 1 111 ? 13.039 2.375 -0.556 1 98.81 111 ILE B C 1
ATOM 2021 O O . ILE B 1 111 ? 12.445 3.221 0.117 1 98.81 111 ILE B O 1
ATOM 2025 N N . ALA B 1 112 ? 12.781 1.072 -0.521 1 98.81 112 ALA B N 1
ATOM 2026 C CA . ALA B 1 112 ? 11.672 0.529 0.262 1 98.81 112 ALA B CA 1
ATOM 2027 C C . ALA B 1 112 ? 11.781 -0.988 0.386 1 98.81 112 ALA B C 1
ATOM 2029 O O . ALA B 1 112 ? 12.508 -1.63 -0.38 1 98.81 112 ALA B O 1
ATOM 2030 N N . CYS B 1 113 ? 11.102 -1.543 1.353 1 98.75 113 CYS B N 1
ATOM 2031 C CA . CYS B 1 113 ? 10.805 -2.967 1.489 1 98.75 113 CYS B CA 1
ATOM 2032 C C . CYS B 1 113 ? 9.312 -3.207 1.623 1 98.75 113 CYS B C 1
ATOM 2034 O O . CYS B 1 113 ? 8.586 -2.365 2.162 1 98.75 113 CYS B O 1
ATOM 2036 N N . ALA B 1 114 ? 8.945 -4.301 1.139 1 98.81 114 ALA B N 1
ATOM 2037 C CA . ALA B 1 114 ? 7.52 -4.598 1.214 1 98.81 114 ALA B CA 1
ATOM 2038 C C . ALA B 1 114 ? 7.285 -6.086 1.469 1 98.81 114 ALA B C 1
ATOM 2040 O O . ALA B 1 114 ? 8.18 -6.906 1.264 1 98.81 114 ALA B O 1
ATOM 2041 N N . LYS B 1 115 ? 6.137 -6.414 1.978 1 98.69 115 LYS B N 1
ATOM 2042 C CA . LYS B 1 115 ? 5.613 -7.766 2.125 1 98.69 115 LYS B CA 1
ATOM 2043 C C . LYS B 1 115 ? 4.141 -7.832 1.727 1 98.69 115 LYS B C 1
ATOM 2045 O O . LYS B 1 115 ? 3.344 -6.984 2.133 1 98.69 115 LYS B O 1
ATOM 2050 N N . THR B 1 116 ? 3.818 -8.711 0.912 1 98.56 116 THR B N 1
ATOM 2051 C CA . THR B 1 116 ? 2.422 -9 0.602 1 98.56 116 THR B CA 1
ATOM 2052 C C . THR B 1 116 ? 2.061 -10.422 0.998 1 98.56 116 THR B C 1
ATOM 2054 O O . THR B 1 116 ? 2.846 -11.352 0.785 1 98.56 116 THR B O 1
ATOM 2057 N N . GLY B 1 117 ? 0.958 -10.586 1.656 1 98.19 117 GLY B N 1
ATOM 2058 C CA . GLY B 1 117 ? 0.365 -11.898 1.86 1 98.19 117 GLY B CA 1
ATOM 2059 C C . GLY B 1 117 ? -0.627 -12.281 0.778 1 98.19 117 GLY B C 1
ATOM 2060 O O . GLY B 1 117 ? -1.582 -11.547 0.517 1 98.19 117 GLY B O 1
ATOM 2061 N N . ILE B 1 118 ? -0.416 -13.438 0.185 1 97.88 118 ILE B N 1
ATOM 2062 C CA . ILE B 1 118 ? -1.359 -13.844 -0.85 1 97.88 118 ILE B CA 1
ATOM 2063 C C . ILE B 1 118 ? -2.01 -15.172 -0.462 1 97.88 118 ILE B C 1
ATOM 2065 O O . ILE B 1 118 ? -1.415 -15.969 0.264 1 97.88 118 ILE B O 1
ATOM 2069 N N . VAL B 1 119 ? -3.184 -15.336 -0.931 1 97.75 119 VAL B N 1
ATOM 2070 C CA . VAL B 1 119 ? -3.969 -16.547 -0.752 1 97.75 119 VAL B CA 1
ATOM 2071 C C . VAL B 1 119 ? -4.398 -17.094 -2.113 1 97.75 119 VAL B C 1
ATOM 2073 O O . VAL B 1 119 ? -4.828 -16.328 -2.984 1 97.75 119 VAL B O 1
ATOM 2076 N N . PHE B 1 120 ? -4.227 -18.359 -2.275 1 98.38 120 PHE B N 1
ATOM 2077 C CA . PHE B 1 120 ? -4.688 -18.969 -3.518 1 98.38 120 PHE B CA 1
ATOM 2078 C C . PHE B 1 120 ? -6.199 -19.141 -3.504 1 98.38 120 PHE B C 1
ATOM 2080 O O . PHE B 1 120 ? -6.785 -19.422 -2.459 1 98.38 120 PHE B O 1
ATOM 2087 N N . PHE B 1 121 ? -6.781 -18.984 -4.676 1 97.38 121 PHE B N 1
ATOM 2088 C CA . PHE B 1 121 ? -8.234 -18.875 -4.773 1 97.38 121 PHE B CA 1
ATOM 2089 C C . PHE B 1 121 ? -8.742 -19.562 -6.031 1 97.38 121 PHE B C 1
ATOM 2091 O O . PHE B 1 121 ? -8.148 -19.453 -7.102 1 97.38 121 PHE B O 1
ATOM 2098 N N . ASP B 1 122 ? -9.766 -20.375 -5.828 1 96.56 122 ASP B N 1
ATOM 2099 C CA . ASP B 1 122 ? -10.5 -20.984 -6.938 1 96.56 122 ASP B CA 1
ATOM 2100 C C . ASP B 1 122 ? -11.625 -20.078 -7.418 1 96.56 122 ASP B C 1
ATOM 2102 O O . ASP B 1 122 ? -12.719 -20.078 -6.844 1 96.56 122 ASP B O 1
ATOM 2106 N N . TYR B 1 123 ? -11.422 -19.359 -8.469 1 91.44 123 TYR B N 1
ATOM 2107 C CA . TYR B 1 123 ? -12.383 -18.359 -8.93 1 91.44 123 TYR B CA 1
ATOM 2108 C C . TYR B 1 123 ? -13.609 -19.031 -9.539 1 91.44 123 TYR B C 1
ATOM 2110 O O . TYR B 1 123 ? -14.688 -18.422 -9.586 1 91.44 123 TYR B O 1
ATOM 2118 N N . GLU B 1 124 ? -13.453 -20.266 -10.016 1 91.81 124 GLU B N 1
ATOM 2119 C CA . GLU B 1 124 ? -14.594 -21.016 -10.531 1 91.81 124 GLU B CA 1
ATOM 2120 C C . GLU B 1 124 ? -15.57 -21.375 -9.422 1 91.81 124 GLU B C 1
ATOM 2122 O O . GLU B 1 124 ? -16.781 -21.203 -9.578 1 91.81 124 GLU B O 1
ATOM 2127 N N . HIS B 1 125 ? -15.023 -21.797 -8.312 1 94.69 125 HIS B N 1
ATOM 2128 C CA . HIS B 1 125 ? -15.867 -22.203 -7.195 1 94.69 125 HIS B CA 1
ATOM 2129 C C . HIS B 1 125 ? -15.938 -21.125 -6.125 1 94.69 125 HIS B C 1
ATOM 2131 O O . HIS B 1 125 ? -16.656 -21.266 -5.133 1 94.69 125 HIS B O 1
ATOM 2137 N N . ARG B 1 126 ? -15.266 -20.141 -6.309 1 91.12 126 ARG B N 1
ATOM 2138 C CA . ARG B 1 126 ? -15.266 -18.953 -5.457 1 91.12 126 ARG B CA 1
ATOM 2139 C C . ARG B 1 126 ? -14.961 -19.328 -4.008 1 91.12 126 ARG B C 1
ATOM 2141 O O . ARG B 1 126 ? -15.703 -18.953 -3.1 1 91.12 126 ARG B O 1
ATOM 2148 N N . LYS B 1 127 ? -13.891 -19.922 -3.809 1 95.88 127 LYS B N 1
ATOM 2149 C CA . LYS B 1 127 ? -13.43 -20.312 -2.479 1 95.88 127 LYS B CA 1
ATOM 2150 C C . LYS B 1 127 ? -11.906 -20.359 -2.412 1 95.88 127 LYS B C 1
ATOM 2152 O O . LYS B 1 127 ? -11.242 -20.531 -3.434 1 95.88 127 LYS B O 1
ATOM 2157 N N . PRO B 1 128 ? -11.344 -20.203 -1.233 1 96.56 128 PRO B N 1
ATOM 2158 C CA . PRO B 1 128 ? -9.891 -20.375 -1.099 1 96.56 128 PRO B CA 1
ATOM 2159 C C . PRO B 1 128 ? -9.422 -21.766 -1.51 1 96.56 128 PRO B C 1
ATOM 2161 O O . PRO B 1 128 ? -10.164 -22.75 -1.359 1 96.56 128 PRO B O 1
ATOM 2164 N N . ALA B 1 129 ? -8.297 -21.828 -2.002 1 98 129 ALA B N 1
ATOM 2165 C CA . ALA B 1 129 ? -7.734 -23.078 -2.502 1 98 129 ALA B CA 1
ATOM 2166 C C . ALA B 1 129 ? -6.375 -23.359 -1.87 1 98 129 ALA B C 1
ATOM 2168 O O . ALA B 1 129 ? -5.719 -22.438 -1.362 1 98 129 ALA B O 1
ATOM 2169 N N . GLU B 1 130 ? -5.984 -24.609 -1.99 1 97.88 130 GLU B N 1
ATOM 2170 C CA . GLU B 1 130 ? -4.645 -24.969 -1.532 1 97.88 130 GLU B CA 1
ATOM 2171 C C . GLU B 1 130 ? -3.574 -24.469 -2.49 1 97.88 130 GLU B C 1
ATOM 2173 O O . GLU B 1 130 ? -3.832 -24.297 -3.684 1 97.88 130 GLU B O 1
ATOM 2178 N N . VAL B 1 131 ? -2.377 -24.25 -1.917 1 98.31 131 VAL B N 1
ATOM 2179 C CA . VAL B 1 131 ? -1.245 -23.844 -2.746 1 98.31 131 VAL B CA 1
ATOM 2180 C C . VAL B 1 131 ? -0.966 -24.922 -3.795 1 98.31 131 VAL B C 1
ATOM 2182 O O . VAL B 1 131 ? -0.8 -26.094 -3.461 1 98.31 131 VAL B O 1
ATOM 2185 N N . PRO B 1 132 ? -0.918 -24.5 -5.059 1 98.31 132 PRO B N 1
ATOM 2186 C CA . PRO B 1 132 ? -0.617 -25.5 -6.086 1 98.31 132 PRO B CA 1
ATOM 2187 C C . PRO B 1 132 ? 0.749 -26.141 -5.895 1 98.31 132 PRO B C 1
ATOM 2189 O O . PRO B 1 132 ? 1.715 -25.469 -5.531 1 98.31 132 PRO B O 1
ATOM 2192 N N . ALA B 1 133 ? 0.865 -27.391 -6.207 1 97.69 133 ALA B N 1
ATOM 2193 C CA . ALA B 1 133 ? 2.066 -28.188 -5.957 1 97.69 133 ALA B CA 1
ATOM 2194 C C . ALA B 1 133 ? 3.256 -27.641 -6.746 1 97.69 133 ALA B C 1
ATOM 2196 O O . ALA B 1 133 ? 4.379 -27.609 -6.238 1 97.69 133 ALA B O 1
ATOM 2197 N N . GLY B 1 134 ? 2.992 -27.281 -7.98 1 97.56 134 GLY B N 1
ATOM 2198 C CA . GLY B 1 134 ? 4.066 -26.734 -8.805 1 97.56 134 GLY B CA 1
ATOM 2199 C C . GLY B 1 134 ? 4.633 -25.438 -8.266 1 97.56 134 GLY B C 1
ATOM 2200 O O . GLY B 1 134 ? 5.844 -25.219 -8.328 1 97.56 134 GLY B O 1
ATOM 2201 N N . PHE B 1 135 ? 3.764 -24.594 -7.742 1 98.31 135 PHE B N 1
ATOM 2202 C CA . PHE B 1 135 ? 4.191 -23.344 -7.125 1 98.31 135 PHE B CA 1
ATOM 2203 C C . PHE B 1 135 ? 5.043 -23.609 -5.891 1 98.31 135 PHE B C 1
ATOM 2205 O O . PHE B 1 135 ? 6.105 -23.016 -5.719 1 98.31 135 PHE B O 1
ATOM 2212 N N . LEU B 1 136 ? 4.59 -24.484 -5.113 1 97.25 136 LEU B N 1
ATOM 2213 C CA . LEU B 1 136 ? 5.301 -24.844 -3.893 1 97.25 136 LEU B CA 1
ATOM 2214 C C . LEU B 1 136 ? 6.68 -25.406 -4.219 1 97.25 136 LEU B C 1
ATOM 2216 O O . LEU B 1 136 ? 7.676 -25.016 -3.605 1 97.25 136 LEU B O 1
ATOM 2220 N N . LYS B 1 137 ? 6.777 -26.234 -5.141 1 96.88 137 LYS B N 1
ATOM 2221 C CA . LYS B 1 137 ? 8.023 -26.906 -5.527 1 96.88 137 LYS B CA 1
ATOM 2222 C C . LYS B 1 137 ? 9.039 -25.891 -6.051 1 96.88 137 LYS B C 1
ATOM 2224 O O . LYS B 1 137 ? 10.242 -26.047 -5.844 1 96.88 137 LYS B O 1
ATOM 2229 N N . ARG B 1 138 ? 8.547 -24.844 -6.68 1 97.38 138 ARG B N 1
ATOM 2230 C CA . ARG B 1 138 ? 9.422 -23.844 -7.289 1 97.38 138 ARG B CA 1
ATOM 2231 C C . ARG B 1 138 ? 10.211 -23.078 -6.227 1 97.38 138 ARG B C 1
ATOM 2233 O O . ARG B 1 138 ? 11.344 -22.672 -6.465 1 97.38 138 ARG B O 1
ATOM 2240 N N . PHE B 1 139 ? 9.633 -22.953 -5.008 1 96.12 139 PHE B N 1
ATOM 2241 C CA . PHE B 1 139 ? 10.219 -22 -4.07 1 96.12 139 PHE B CA 1
ATOM 2242 C C . PHE B 1 139 ? 10.641 -22.703 -2.783 1 96.12 139 PHE B C 1
ATOM 2244 O O . PHE B 1 139 ? 11.242 -22.078 -1.904 1 96.12 139 PHE B O 1
ATOM 2251 N N . ILE B 1 140 ? 10.328 -23.875 -2.477 1 88.62 140 ILE B N 1
ATOM 2252 C CA . ILE B 1 140 ? 10.766 -24.594 -1.284 1 88.62 140 ILE B CA 1
ATOM 2253 C C . ILE B 1 140 ? 11.945 -25.5 -1.63 1 88.62 140 ILE B C 1
ATOM 2255 O O . ILE B 1 140 ? 11.914 -26.219 -2.625 1 88.62 140 ILE B O 1
#

Foldseek 3Di:
DPDDDDDDDPDFQDKDKDWAAPVQADPVFWRDPVSVVVVVVVRVQVVQVVVVHGQCGDPQWHKDWDDKDKDFDDTHGHGFMKMWTWAWADDDQFWTKIKIWIAGPVPRDTGMIMIIIMGIANVVVGGTDGDDPVVVVSHD/DPDDDDDDDPDFQDKDKDWDAPVQADPVQWRDPVSVVVVVVVRVQVVQVVVVHGQCGDPQWHKDWDDKDKDFDDTHGHGFMKMWTWAWADDDQFWTKIKIWIAGPVPRDTGMIMIIIMGIANPVVGGTDGDDPVVVVSHD

InterPro domains:
  IPR029069 HotDog domain superfamily [SSF54637] (2-136)
  IPR050563 4-hydroxybenzoyl-CoA thioesterase [PTHR31793] (9-139)

pLDDT: mean 96.96, std 4.85, range [57.59, 98.94]